Protein AF-A0A497JPB5-F1 (afdb_monomer_lite)

Radius of gyration: 18.49 Å; chains: 1; bounding box: 45×39×51 Å

Foldseek 3Di:
DQPDPQVLLVLQCVLLVHDSQLSQLVLVVLVVLDQKDFLQNSLVSHDDDPPVVSVVSSVVSVVSCVVLVQWDWPPPDDDDDDDDDSRGTMIGGFQLSSQQSVCCSVPVDRASLRSQLVLCVVVVPPPSVLVSQLVLQQQVQAPPSWKGWPVSSLVSCVVSVHDNVCSVVVVVSCVNNQQKAWDDPVVVVVVCVPDVDDNDITMITGNNSNCSPDDD

Structure (mmCIF, N/CA/C/O backbone):
data_AF-A0A497JPB5-F1
#
_entry.id   AF-A0A497JPB5-F1
#
loop_
_atom_site.group_PDB
_atom_site.id
_atom_site.type_symbol
_atom_site.label_atom_id
_atom_site.label_alt_id
_atom_site.label_comp_id
_atom_site.label_asym_id
_atom_site.label_entity_id
_atom_site.label_seq_id
_atom_site.pdbx_PDB_ins_code
_atom_site.Cartn_x
_atom_site.Cartn_y
_atom_site.Cartn_z
_atom_site.occupancy
_atom_site.B_iso_or_equiv
_atom_site.auth_seq_id
_atom_site.auth_comp_id
_atom_site.auth_asym_id
_atom_site.auth_atom_id
_atom_site.pdbx_PDB_model_num
ATOM 1 N N . MET A 1 1 ? -10.373 6.753 -23.178 1.00 44.62 1 MET A N 1
ATOM 2 C CA . MET A 1 1 ? -9.196 7.599 -23.486 1.00 44.62 1 MET A CA 1
ATOM 3 C C . MET A 1 1 ? -7.985 7.059 -22.735 1.00 44.62 1 MET A C 1
ATOM 5 O O . MET A 1 1 ? -7.937 7.171 -21.518 1.00 44.62 1 MET A O 1
ATOM 9 N N . SER A 1 2 ? -7.041 6.412 -23.422 1.00 51.34 2 SER A N 1
ATOM 10 C CA . SER A 1 2 ? -5.783 5.975 -22.801 1.00 51.34 2 SER A CA 1
ATOM 11 C C . SER A 1 2 ? -4.927 7.209 -22.520 1.00 51.34 2 SER A C 1
ATOM 13 O O . SER A 1 2 ? -4.404 7.801 -23.462 1.00 51.34 2 SER A O 1
ATOM 15 N N . ARG A 1 3 ? -4.780 7.616 -21.253 1.00 65.88 3 ARG A N 1
ATOM 16 C CA . ARG A 1 3 ? -3.817 8.668 -20.885 1.00 65.88 3 ARG A CA 1
ATOM 17 C C . ARG A 1 3 ? -2.415 8.290 -21.355 1.00 65.88 3 ARG A C 1
ATOM 19 O O . ARG A 1 3 ? -2.062 7.110 -21.431 1.00 65.88 3 ARG A O 1
ATOM 26 N N . ASN A 1 4 ? -1.612 9.297 -21.680 1.00 86.75 4 ASN A N 1
ATOM 27 C CA . ASN A 1 4 ? -0.261 9.079 -22.168 1.00 86.75 4 ASN A CA 1
ATOM 28 C C . ASN A 1 4 ? 0.591 8.435 -21.057 1.00 86.75 4 ASN A C 1
ATOM 30 O O . ASN A 1 4 ? 0.834 9.043 -20.015 1.00 86.75 4 ASN A O 1
ATOM 34 N N . LYS A 1 5 ? 1.079 7.207 -21.281 1.00 90.00 5 LYS A N 1
ATOM 35 C CA . LYS A 1 5 ? 1.947 6.486 -20.330 1.00 90.00 5 LYS A CA 1
ATOM 36 C C . LYS A 1 5 ? 3.170 7.312 -19.919 1.00 90.00 5 LYS A C 1
ATOM 38 O O . LYS A 1 5 ? 3.640 7.180 -18.793 1.00 90.00 5 LYS A O 1
ATOM 43 N N . HIS A 1 6 ? 3.677 8.177 -20.800 1.00 91.38 6 HIS A N 1
ATOM 44 C CA . HIS A 1 6 ? 4.791 9.067 -20.476 1.00 91.38 6 HIS A CA 1
ATOM 45 C C . HIS A 1 6 ? 4.440 10.082 -19.385 1.00 91.38 6 HIS A C 1
ATOM 47 O O . HIS A 1 6 ? 5.270 10.324 -18.511 1.00 91.38 6 HIS A O 1
ATOM 53 N N . GLU A 1 7 ? 3.223 10.623 -19.408 1.00 94.31 7 GLU A N 1
ATOM 54 C CA . GLU A 1 7 ? 2.733 11.573 -18.407 1.00 94.31 7 GLU A CA 1
ATOM 55 C C . GLU A 1 7 ? 2.545 10.886 -17.050 1.00 94.31 7 GLU A C 1
ATOM 57 O O . GLU A 1 7 ? 2.969 11.409 -16.023 1.00 94.31 7 GLU A O 1
ATOM 62 N N . LEU A 1 8 ? 1.980 9.672 -17.037 1.00 96.12 8 LEU A N 1
ATOM 63 C CA . LEU A 1 8 ? 1.827 8.890 -15.806 1.00 96.12 8 LEU A CA 1
ATOM 64 C C . LEU A 1 8 ? 3.184 8.526 -15.191 1.00 96.12 8 LEU A C 1
ATOM 66 O O . LEU A 1 8 ? 3.359 8.642 -13.983 1.00 96.12 8 LEU A O 1
ATOM 70 N N . ILE A 1 9 ? 4.172 8.141 -16.002 1.00 96.19 9 ILE A N 1
ATOM 71 C CA . ILE A 1 9 ? 5.530 7.883 -15.503 1.00 96.19 9 ILE A CA 1
ATOM 72 C C . ILE A 1 9 ? 6.147 9.162 -14.925 1.00 96.19 9 ILE A C 1
ATOM 74 O O . ILE A 1 9 ? 6.770 9.104 -13.873 1.00 96.19 9 ILE A O 1
ATOM 78 N N . GLN A 1 10 ? 5.965 10.318 -15.570 1.00 95.94 10 GLN A N 1
ATOM 79 C CA . GLN A 1 10 ? 6.468 11.590 -15.044 1.00 95.94 10 GLN A CA 1
ATOM 80 C C . GLN A 1 10 ? 5.802 11.957 -13.713 1.00 95.94 10 GLN A C 1
ATOM 82 O O . GLN A 1 10 ? 6.492 12.312 -12.763 1.00 95.94 10 GLN A O 1
ATOM 87 N N . LYS A 1 11 ? 4.477 11.809 -13.614 1.00 96.06 11 LYS A N 1
ATOM 88 C CA . LYS A 1 11 ? 3.733 12.031 -12.367 1.00 96.06 11 LYS A CA 1
ATOM 89 C C . LYS A 1 11 ? 4.206 11.103 -11.252 1.00 96.06 11 LYS A C 1
ATOM 91 O O . LYS A 1 11 ? 4.427 11.567 -10.142 1.00 96.06 11 LYS A O 1
ATOM 96 N N . LEU A 1 12 ? 4.407 9.818 -11.549 1.00 96.50 12 LEU A N 1
ATOM 97 C CA . LEU A 1 12 ? 4.903 8.849 -10.571 1.00 96.50 12 LEU A CA 1
ATOM 98 C C . LEU A 1 12 ? 6.350 9.147 -10.141 1.00 96.50 12 LEU A C 1
ATOM 100 O O . LEU A 1 12 ? 6.697 8.929 -8.987 1.00 96.50 12 LEU A O 1
ATOM 104 N N . SER A 1 13 ? 7.176 9.670 -11.050 1.00 96.56 13 SER A N 1
ATOM 105 C CA . SER A 1 13 ? 8.571 10.045 -10.774 1.00 96.56 13 SER A CA 1
ATOM 106 C C . SER A 1 13 ? 8.633 11.223 -9.812 1.00 96.56 13 SER A C 1
ATOM 108 O O . SER A 1 13 ? 9.354 11.158 -8.822 1.00 96.56 13 SER A O 1
ATOM 110 N N . LEU A 1 14 ? 7.806 12.248 -10.042 1.00 95.94 14 LEU A N 1
ATOM 111 C CA . LEU A 1 14 ? 7.657 13.379 -9.125 1.00 95.94 14 LEU A CA 1
ATOM 112 C C . LEU A 1 14 ? 7.076 12.946 -7.776 1.00 95.94 14 LEU A C 1
ATOM 114 O O . LEU A 1 14 ? 7.508 13.441 -6.742 1.00 95.94 14 LEU A O 1
ATOM 118 N N . LEU A 1 15 ? 6.117 12.015 -7.791 1.00 95.06 15 LEU A N 1
ATOM 119 C CA . LEU A 1 15 ? 5.496 11.481 -6.585 1.00 95.06 15 LEU A CA 1
ATOM 120 C C . LEU A 1 15 ? 6.537 10.807 -5.688 1.00 95.06 15 LEU A C 1
ATOM 122 O O . LEU A 1 15 ? 6.679 11.189 -4.536 1.00 95.06 15 LEU A O 1
ATOM 126 N N . LEU A 1 16 ? 7.268 9.830 -6.228 1.00 94.94 16 LEU A N 1
ATOM 127 C CA . LEU A 1 16 ? 8.241 9.021 -5.489 1.00 94.94 16 LEU A CA 1
ATOM 128 C C . LEU A 1 16 ? 9.613 9.697 -5.354 1.00 94.94 16 LEU A C 1
ATOM 130 O O . LEU A 1 16 ? 10.498 9.131 -4.728 1.00 94.94 16 LEU A O 1
ATOM 134 N N . ASN A 1 17 ? 9.814 10.878 -5.945 1.00 95.12 17 ASN A N 1
ATOM 135 C CA . ASN A 1 17 ? 11.119 11.538 -6.026 1.00 95.12 17 ASN A CA 1
ATOM 136 C C . ASN A 1 17 ? 12.231 10.606 -6.564 1.00 95.12 17 ASN A C 1
ATOM 138 O O . ASN A 1 17 ? 13.345 10.581 -6.049 1.00 95.12 17 ASN A O 1
ATOM 142 N N . GLU A 1 18 ? 11.904 9.822 -7.595 1.00 95.50 18 GLU A N 1
ATOM 143 C CA . GLU A 1 18 ? 12.811 8.855 -8.226 1.00 95.50 18 GLU A CA 1
ATOM 144 C C . GLU A 1 18 ? 13.168 9.285 -9.649 1.00 95.50 18 GLU A C 1
ATOM 146 O O . GLU A 1 18 ? 12.378 9.939 -10.338 1.00 95.50 18 GLU A O 1
ATOM 151 N N . ASP A 1 19 ? 14.333 8.859 -10.141 1.00 94.12 19 ASP A N 1
ATOM 152 C CA . ASP A 1 19 ? 14.727 9.140 -11.517 1.00 94.12 19 ASP A CA 1
ATOM 153 C C . ASP A 1 19 ? 13.824 8.415 -12.533 1.00 94.12 19 ASP A C 1
ATOM 155 O O . ASP A 1 19 ? 13.263 7.340 -12.295 1.00 94.12 19 ASP A O 1
ATOM 159 N N . ARG A 1 20 ? 13.720 8.984 -13.737 1.00 93.06 20 ARG A N 1
ATOM 160 C CA . ARG A 1 20 ? 12.794 8.507 -14.773 1.00 93.06 20 ARG A CA 1
ATOM 161 C C . ARG A 1 20 ? 13.023 7.046 -15.186 1.00 93.06 20 ARG A C 1
ATOM 163 O O . ARG A 1 20 ? 12.066 6.384 -15.597 1.00 93.06 20 ARG A O 1
ATOM 170 N N . LYS A 1 21 ? 14.261 6.537 -15.142 1.00 93.06 21 LYS A N 1
ATOM 171 C CA . LYS A 1 21 ? 14.571 5.149 -15.529 1.00 93.06 21 LYS A CA 1
ATOM 172 C C . LYS A 1 21 ? 14.085 4.188 -14.452 1.00 93.06 21 LYS A C 1
ATOM 174 O O . LYS A 1 21 ? 13.387 3.231 -14.794 1.00 93.06 21 LYS A O 1
ATOM 179 N N . THR A 1 22 ? 14.372 4.496 -13.190 1.00 93.50 22 THR A N 1
ATOM 180 C CA . THR A 1 22 ? 13.860 3.763 -12.028 1.00 93.50 22 THR A CA 1
ATOM 181 C C . THR A 1 22 ? 12.337 3.765 -12.020 1.00 93.50 22 THR A C 1
ATOM 183 O O . THR A 1 22 ? 11.719 2.700 -12.061 1.00 93.50 22 THR A O 1
ATOM 186 N N . THR A 1 23 ? 11.699 4.933 -12.132 1.00 95.88 23 THR A N 1
ATOM 187 C CA . THR A 1 23 ? 10.233 5.031 -12.165 1.00 95.88 23 THR A CA 1
ATOM 188 C C . THR A 1 23 ? 9.610 4.244 -13.316 1.00 95.88 23 THR A C 1
ATOM 190 O O . THR A 1 23 ? 8.555 3.635 -13.148 1.00 95.88 23 THR A O 1
ATOM 193 N N . ARG A 1 24 ? 10.238 4.210 -14.498 1.00 95.75 24 ARG A N 1
ATOM 194 C CA . ARG A 1 24 ? 9.732 3.410 -15.624 1.00 95.75 24 ARG A CA 1
ATOM 195 C C . ARG A 1 24 ? 9.708 1.917 -15.289 1.00 95.75 24 ARG A C 1
ATOM 197 O O . ARG A 1 24 ? 8.785 1.235 -15.730 1.00 95.75 24 ARG A O 1
ATOM 204 N N . ILE A 1 25 ? 10.687 1.413 -14.537 1.00 95.81 25 ILE A N 1
ATOM 205 C CA . ILE A 1 25 ? 10.688 0.026 -14.055 1.00 95.81 25 ILE A CA 1
ATOM 206 C C . ILE A 1 25 ? 9.573 -0.164 -13.029 1.00 95.81 25 ILE A C 1
ATOM 208 O O . ILE A 1 25 ? 8.755 -1.053 -13.225 1.00 95.81 25 ILE A O 1
ATOM 212 N N . ILE A 1 26 ? 9.465 0.713 -12.024 1.00 96.44 26 ILE A N 1
ATOM 213 C CA . ILE A 1 26 ? 8.392 0.673 -11.011 1.00 96.44 26 ILE A CA 1
ATOM 214 C C . ILE A 1 26 ? 7.012 0.622 -11.679 1.00 96.44 26 ILE A C 1
ATOM 216 O O . ILE A 1 26 ? 6.209 -0.269 -11.406 1.00 96.44 26 ILE A O 1
ATOM 220 N N . PHE A 1 27 ? 6.757 1.539 -12.616 1.00 97.19 27 PHE A N 1
ATOM 221 C CA . PHE A 1 27 ? 5.498 1.624 -13.351 1.00 97.19 27 PHE A CA 1
ATOM 222 C C . PHE A 1 27 ? 5.197 0.330 -14.111 1.00 97.19 27 PHE A C 1
ATOM 224 O O . PHE A 1 27 ? 4.072 -0.165 -14.070 1.00 97.19 27 PHE A O 1
ATOM 231 N N . LYS A 1 28 ? 6.192 -0.237 -14.804 1.00 96.38 28 LYS A N 1
ATOM 232 C CA . LYS A 1 28 ? 6.030 -1.500 -15.532 1.00 96.38 28 LYS A CA 1
ATOM 233 C C . LYS A 1 28 ? 5.782 -2.678 -14.591 1.00 96.38 28 LYS A C 1
ATOM 235 O O . LYS A 1 28 ? 4.917 -3.490 -14.896 1.00 96.38 28 LYS A O 1
ATOM 240 N N . THR A 1 29 ? 6.492 -2.748 -13.467 1.00 96.75 29 THR A N 1
ATOM 241 C CA . THR A 1 29 ? 6.319 -3.793 -12.450 1.00 96.75 29 THR A CA 1
ATOM 242 C C . THR A 1 29 ? 4.900 -3.769 -11.892 1.00 96.75 29 THR A C 1
ATOM 244 O O . THR A 1 29 ? 4.232 -4.798 -11.889 1.00 96.75 29 THR A O 1
ATOM 247 N N . LEU A 1 30 ? 4.393 -2.593 -11.514 1.00 97.06 30 LEU A N 1
ATOM 248 C CA . LEU A 1 30 ? 3.015 -2.434 -11.040 1.00 97.06 30 LEU A CA 1
ATOM 249 C C . LEU A 1 30 ? 1.977 -2.714 -12.138 1.00 97.06 30 LEU A C 1
ATOM 251 O O . LEU A 1 30 ? 0.923 -3.288 -11.870 1.00 97.06 30 LEU A O 1
ATOM 255 N N . SER A 1 31 ? 2.298 -2.392 -13.396 1.00 96.06 31 SER A N 1
ATOM 256 C CA . SER A 1 31 ? 1.444 -2.698 -14.554 1.00 96.06 31 SER A CA 1
ATOM 257 C C . SER A 1 31 ? 1.293 -4.197 -14.828 1.00 96.06 31 SER A C 1
ATOM 259 O O . SER A 1 31 ? 0.381 -4.572 -15.560 1.00 96.06 31 SER A O 1
ATOM 261 N N . LEU A 1 32 ? 2.139 -5.062 -14.251 1.00 94.50 32 LEU A N 1
ATOM 262 C CA . LEU A 1 32 ? 1.944 -6.514 -14.327 1.00 94.50 32 LEU A CA 1
ATOM 263 C C . LEU A 1 32 ? 0.683 -6.966 -13.576 1.00 94.50 32 LEU A C 1
ATOM 265 O O . LEU A 1 32 ? 0.183 -8.053 -13.847 1.00 94.50 32 LEU A O 1
ATOM 269 N N . GLY A 1 33 ? 0.203 -6.181 -12.600 1.00 92.44 33 GLY A N 1
ATOM 270 C CA . GLY A 1 33 ? -0.978 -6.507 -11.793 1.00 92.44 33 GLY A CA 1
ATOM 271 C C . GLY A 1 33 ? -0.834 -7.761 -10.921 1.00 92.44 33 GLY A C 1
ATOM 272 O O . GLY A 1 33 ? -1.821 -8.238 -10.361 1.00 92.44 33 GLY A O 1
ATOM 273 N N . LYS A 1 34 ? 0.379 -8.317 -10.803 1.00 92.75 34 LYS A N 1
ATOM 274 C CA . LYS A 1 34 ? 0.665 -9.505 -9.994 1.00 92.75 34 LYS A CA 1
ATOM 275 C C . LYS A 1 34 ? 0.800 -9.118 -8.518 1.00 92.75 34 LYS A C 1
ATOM 277 O O . LYS A 1 34 ? 1.416 -8.111 -8.195 1.00 92.75 34 LYS A O 1
ATOM 282 N N . ARG A 1 35 ? 0.308 -9.960 -7.600 1.00 92.06 35 ARG A N 1
ATOM 283 C CA . ARG A 1 35 ? 0.588 -9.809 -6.152 1.00 92.06 35 ARG A CA 1
ATOM 284 C C . ARG A 1 35 ? 2.017 -10.217 -5.782 1.00 92.06 35 ARG A C 1
ATOM 286 O O . ARG A 1 35 ? 2.568 -9.700 -4.819 1.00 92.06 35 ARG A O 1
ATOM 293 N N . LYS A 1 36 ? 2.613 -11.143 -6.536 1.00 93.31 36 LYS A N 1
ATOM 294 C CA . LYS A 1 36 ? 3.995 -11.603 -6.361 1.00 93.31 36 LYS A CA 1
ATOM 295 C C . LYS A 1 36 ? 4.772 -11.387 -7.652 1.00 93.31 36 LYS A C 1
ATOM 297 O O . LYS A 1 36 ? 4.282 -11.752 -8.721 1.00 93.31 36 LYS A O 1
ATOM 302 N N . VAL A 1 37 ? 5.965 -10.819 -7.545 1.00 93.06 37 VAL A N 1
ATOM 303 C CA . VAL A 1 37 ? 6.873 -10.578 -8.672 1.00 93.06 37 VAL A CA 1
ATOM 304 C C . VAL A 1 37 ? 8.257 -11.104 -8.324 1.00 93.06 37 VAL A C 1
ATOM 306 O O . VAL A 1 37 ? 8.722 -10.939 -7.200 1.00 93.06 37 VAL A O 1
ATOM 309 N N . SER A 1 38 ? 8.905 -11.763 -9.276 1.00 91.94 38 SER A N 1
ATOM 310 C CA . SER A 1 38 ? 10.290 -12.212 -9.135 1.00 91.94 38 SER A CA 1
ATOM 311 C C . SER A 1 38 ? 11.268 -11.162 -9.659 1.00 91.94 38 SER A C 1
ATOM 313 O O . SER A 1 38 ? 10.907 -10.320 -10.488 1.00 91.94 38 SER A O 1
ATOM 315 N N . PHE A 1 39 ? 12.537 -11.248 -9.260 1.00 90.12 39 PHE A N 1
ATOM 316 C CA . PHE A 1 39 ? 13.602 -10.475 -9.904 1.00 90.12 39 PHE A CA 1
ATOM 317 C C . PHE A 1 39 ? 13.611 -10.689 -11.424 1.00 90.12 39 PHE A C 1
ATOM 319 O O . PHE A 1 39 ? 13.758 -9.732 -12.182 1.00 90.12 39 PHE A O 1
ATOM 326 N N . LYS A 1 40 ? 13.385 -11.926 -11.890 1.00 89.44 40 LYS A N 1
ATOM 327 C CA . LYS A 1 40 ? 13.296 -12.268 -13.319 1.00 89.44 40 LYS A CA 1
ATOM 328 C C . LYS A 1 40 ? 12.165 -11.520 -14.032 1.00 89.44 40 LYS A C 1
ATOM 330 O O . LYS A 1 40 ? 12.390 -11.001 -15.128 1.00 89.44 40 LYS A O 1
ATOM 335 N N . ASP A 1 41 ? 10.984 -11.424 -13.413 1.00 91.88 41 ASP A N 1
ATOM 336 C CA . ASP A 1 41 ? 9.872 -10.625 -13.945 1.00 91.88 41 ASP A CA 1
ATOM 337 C C . ASP A 1 41 ? 10.321 -9.172 -14.144 1.00 91.88 41 ASP A C 1
ATOM 339 O O . ASP A 1 41 ? 10.184 -8.628 -15.237 1.00 91.88 41 ASP A O 1
ATOM 343 N N . ILE A 1 42 ? 10.932 -8.563 -13.125 1.00 92.25 42 ILE A N 1
ATOM 344 C CA . ILE A 1 42 ? 11.374 -7.160 -13.162 1.00 92.25 42 ILE A CA 1
ATOM 345 C C . ILE A 1 42 ? 12.502 -6.966 -14.189 1.00 92.25 42 ILE A C 1
ATOM 347 O O . ILE A 1 42 ? 12.486 -6.020 -14.979 1.00 92.25 42 ILE A O 1
ATOM 351 N N . TYR A 1 43 ? 13.453 -7.897 -14.251 1.00 90.44 43 TYR A N 1
ATOM 352 C CA . TYR A 1 43 ? 14.571 -7.870 -15.191 1.00 90.44 43 TYR A CA 1
ATOM 353 C C . TYR A 1 43 ? 14.113 -7.912 -16.656 1.00 90.44 43 TYR A C 1
ATOM 355 O O . TYR A 1 43 ? 14.702 -7.247 -17.519 1.00 90.44 43 TYR A O 1
ATOM 363 N N . SER A 1 44 ? 13.034 -8.646 -16.947 1.00 90.25 44 SER A N 1
ATOM 364 C CA . SER A 1 44 ? 12.432 -8.704 -18.286 1.00 90.25 44 SER A CA 1
ATOM 365 C C . SER A 1 44 ? 11.851 -7.358 -18.754 1.00 90.25 44 SER A C 1
ATOM 367 O O . SER A 1 44 ? 11.747 -7.113 -19.954 1.00 90.25 44 SER A O 1
ATOM 369 N N . LEU A 1 45 ? 11.539 -6.440 -17.828 1.00 89.06 45 LEU A N 1
ATOM 370 C CA . LEU A 1 45 ? 10.903 -5.153 -18.130 1.00 89.06 45 LEU A CA 1
ATOM 371 C C . LEU A 1 45 ? 11.891 -4.054 -18.545 1.00 89.06 45 LEU A C 1
ATOM 373 O O . LEU A 1 45 ? 11.481 -3.043 -19.141 1.00 89.06 45 LEU A O 1
ATOM 377 N N . ALA A 1 46 ? 13.177 -4.216 -18.232 1.00 83.19 46 ALA A N 1
ATOM 378 C CA . ALA A 1 46 ? 14.206 -3.243 -18.577 1.00 83.19 46 ALA A CA 1
ATOM 379 C C . ALA A 1 46 ? 14.613 -3.324 -20.056 1.00 83.19 46 ALA A C 1
ATOM 381 O O . ALA A 1 46 ? 14.707 -4.399 -20.648 1.00 83.19 46 ALA A O 1
ATOM 382 N N . LEU A 1 47 ? 14.859 -2.148 -20.643 1.00 76.19 47 LEU A N 1
ATOM 383 C CA . LEU A 1 47 ? 15.237 -1.993 -22.048 1.00 76.19 47 LEU A CA 1
ATOM 384 C C . LEU A 1 47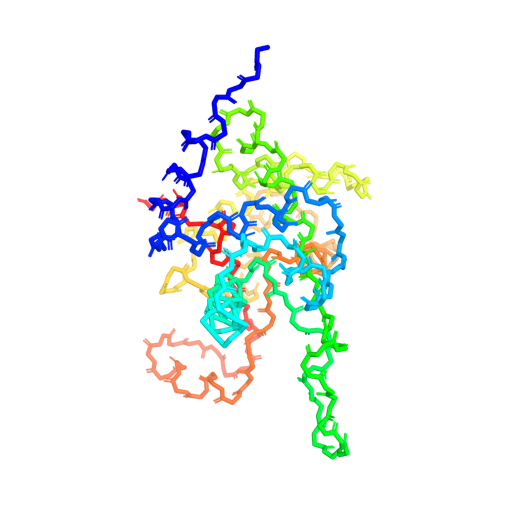 ? 16.600 -2.646 -22.352 1.00 76.19 47 LEU A C 1
ATOM 386 O O . LEU A 1 47 ? 17.425 -2.786 -21.439 1.00 76.19 47 LEU A O 1
ATOM 390 N N . PRO A 1 48 ? 16.862 -2.997 -23.626 1.00 67.69 48 PRO A N 1
ATOM 391 C CA . PRO A 1 48 ? 18.167 -3.490 -24.047 1.00 67.69 48 PRO A CA 1
ATOM 392 C C . PRO A 1 48 ? 19.256 -2.470 -23.697 1.00 67.69 48 PRO A C 1
ATOM 394 O O . PRO A 1 48 ? 19.183 -1.299 -24.062 1.00 67.69 48 PRO A O 1
ATOM 397 N N . SER A 1 49 ? 20.236 -2.908 -22.920 1.00 67.75 49 SER A N 1
ATOM 398 C CA . SER A 1 49 ? 21.444 -2.171 -22.548 1.00 67.75 49 SER A CA 1
ATOM 399 C C . SER A 1 49 ? 22.500 -3.195 -22.128 1.00 67.75 49 SER A C 1
ATOM 401 O O . SER A 1 49 ? 22.160 -4.365 -21.939 1.00 67.75 49 SER A O 1
ATOM 403 N N . ASN A 1 50 ? 23.764 -2.780 -21.990 1.00 80.50 50 ASN A N 1
ATOM 404 C CA . ASN A 1 50 ? 24.825 -3.637 -21.448 1.00 80.50 50 ASN A CA 1
ATOM 405 C C . ASN A 1 50 ? 24.316 -4.388 -20.200 1.00 80.50 50 ASN A C 1
ATOM 407 O O . ASN A 1 50 ? 23.786 -3.760 -19.278 1.00 80.50 50 ASN A O 1
ATOM 411 N N . THR A 1 51 ? 24.484 -5.715 -20.186 1.00 80.31 51 THR A N 1
ATOM 412 C CA . THR A 1 51 ? 23.990 -6.645 -19.160 1.00 80.31 51 THR A CA 1
ATOM 413 C C . THR A 1 51 ? 24.276 -6.168 -17.737 1.00 80.31 51 THR A C 1
ATOM 415 O O . THR A 1 51 ? 23.384 -6.226 -16.888 1.00 80.31 51 THR A O 1
ATOM 418 N N . GLN A 1 52 ? 25.468 -5.618 -17.483 1.00 84.44 52 GLN A N 1
ATOM 419 C CA . GLN A 1 52 ? 25.852 -5.133 -16.156 1.00 84.44 52 GLN A CA 1
ATOM 420 C C . GLN A 1 52 ? 25.110 -3.847 -15.769 1.00 84.44 52 GLN A C 1
ATOM 422 O O . GLN A 1 52 ? 24.567 -3.732 -14.672 1.00 84.44 52 GLN A O 1
ATOM 427 N N . LYS A 1 53 ? 25.025 -2.886 -16.694 1.00 84.88 53 LYS A N 1
ATOM 428 C CA . LYS A 1 53 ? 24.307 -1.620 -16.480 1.00 84.88 53 LYS A CA 1
ATOM 429 C C . LYS A 1 53 ? 22.809 -1.852 -16.286 1.00 84.88 53 LYS A C 1
ATOM 431 O O . LYS A 1 53 ? 22.197 -1.225 -15.425 1.00 84.88 53 LYS A O 1
ATOM 436 N N . LYS A 1 54 ? 22.235 -2.787 -17.050 1.00 86.12 54 LYS A N 1
ATOM 437 C CA . LYS A 1 54 ? 20.853 -3.247 -16.886 1.00 86.12 54 LYS A CA 1
ATOM 438 C C . LYS A 1 54 ? 20.641 -3.825 -15.489 1.00 86.12 54 LYS A C 1
ATOM 440 O O . LYS A 1 54 ? 19.692 -3.443 -14.816 1.00 86.12 54 LYS A O 1
ATOM 445 N N . LYS A 1 55 ? 21.535 -4.714 -15.051 1.00 86.50 55 LYS A N 1
ATOM 446 C CA . LYS A 1 55 ? 21.460 -5.360 -13.738 1.00 86.50 55 LYS A CA 1
ATOM 447 C C . LYS A 1 55 ? 21.484 -4.345 -12.591 1.00 86.50 55 LYS A C 1
ATOM 449 O O . LYS A 1 55 ? 20.625 -4.427 -11.719 1.00 86.50 55 LYS A O 1
ATOM 454 N N . ASN A 1 56 ? 22.399 -3.376 -12.622 1.00 87.88 56 ASN A N 1
ATOM 455 C CA . ASN A 1 56 ? 22.477 -2.331 -11.594 1.00 87.88 56 ASN A CA 1
ATOM 456 C C . ASN A 1 56 ? 21.194 -1.494 -11.535 1.00 87.88 56 ASN A C 1
ATOM 458 O O . ASN A 1 56 ? 20.617 -1.352 -10.468 1.00 87.88 56 ASN A O 1
ATOM 462 N N . LEU A 1 57 ? 20.670 -1.063 -12.687 1.00 89.81 57 LEU A N 1
ATOM 463 C CA . LEU A 1 57 ? 19.421 -0.300 -12.737 1.00 89.81 57 LEU A CA 1
ATOM 464 C C . LEU A 1 57 ? 18.224 -1.073 -12.147 1.00 89.81 57 LEU A C 1
ATOM 466 O O . LEU A 1 57 ? 17.363 -0.484 -11.499 1.00 89.81 57 LEU A O 1
ATOM 470 N N . ILE A 1 58 ? 18.147 -2.390 -12.373 1.00 91.44 58 ILE A N 1
ATOM 471 C CA . ILE A 1 58 ? 17.103 -3.224 -11.761 1.00 91.44 58 ILE A CA 1
ATOM 472 C C . ILE A 1 58 ? 17.263 -3.273 -10.241 1.00 91.44 58 ILE A C 1
ATOM 474 O O . ILE A 1 58 ? 16.266 -3.156 -9.531 1.00 91.44 58 ILE A O 1
ATOM 478 N N . LYS A 1 59 ? 18.495 -3.421 -9.742 1.00 90.38 59 LYS A N 1
ATOM 479 C CA . LYS A 1 59 ? 18.773 -3.406 -8.301 1.00 90.38 59 LYS A CA 1
ATOM 480 C C . LYS A 1 59 ? 18.376 -2.078 -7.672 1.00 90.38 59 LYS A C 1
ATOM 482 O O . LYS A 1 59 ? 17.666 -2.095 -6.674 1.00 90.38 59 LYS A O 1
ATOM 487 N N . ASP A 1 60 ? 18.746 -0.962 -8.290 1.00 89.88 60 ASP A N 1
ATOM 488 C CA . ASP A 1 60 ? 18.383 0.376 -7.816 1.00 89.88 60 ASP A CA 1
ATOM 489 C C . ASP A 1 60 ? 16.857 0.534 -7.756 1.00 89.88 60 ASP A C 1
ATOM 491 O O . ASP A 1 60 ? 16.311 0.969 -6.745 1.00 89.88 60 ASP A O 1
ATOM 495 N N . ALA A 1 61 ? 16.142 0.070 -8.787 1.00 93.94 61 ALA A N 1
ATOM 496 C CA . ALA A 1 61 ? 14.684 0.109 -8.799 1.00 93.94 61 ALA A CA 1
ATOM 497 C C . ALA A 1 61 ? 14.038 -0.790 -7.734 1.00 93.94 61 ALA A C 1
ATOM 499 O O . ALA A 1 61 ? 13.030 -0.409 -7.140 1.00 93.94 61 ALA A O 1
ATOM 500 N N . ILE A 1 62 ? 14.595 -1.975 -7.475 1.00 93.81 62 ILE A N 1
ATOM 501 C CA . ILE A 1 62 ? 14.129 -2.861 -6.401 1.00 93.81 62 ILE A CA 1
ATOM 502 C C . ILE A 1 62 ? 14.378 -2.220 -5.038 1.00 93.81 62 ILE A C 1
ATOM 504 O O . ILE A 1 62 ? 13.465 -2.190 -4.215 1.00 93.81 62 ILE A O 1
ATOM 508 N N . LEU A 1 63 ? 15.566 -1.658 -4.813 1.00 92.00 63 LEU A N 1
ATOM 509 C CA . LEU A 1 63 ? 15.901 -0.947 -3.582 1.00 92.00 63 LEU A CA 1
ATOM 510 C C . LEU A 1 63 ? 14.955 0.236 -3.353 1.00 92.00 63 LEU A C 1
ATOM 512 O O . LEU A 1 63 ? 14.414 0.361 -2.255 1.00 92.00 63 LEU A O 1
ATOM 516 N N . ALA A 1 64 ? 14.673 1.031 -4.389 1.00 93.88 64 ALA A N 1
ATOM 517 C CA . ALA A 1 64 ? 13.690 2.109 -4.334 1.00 93.88 64 ALA A CA 1
ATOM 518 C C . ALA A 1 64 ? 12.286 1.582 -3.987 1.00 93.88 64 ALA A C 1
ATOM 520 O O . ALA A 1 64 ? 11.642 2.079 -3.064 1.00 93.88 64 ALA A O 1
ATOM 521 N N . MET A 1 65 ? 11.807 0.526 -4.656 1.00 95.75 65 MET A N 1
ATOM 522 C CA . MET A 1 65 ? 10.495 -0.064 -4.351 1.00 95.75 65 MET A CA 1
ATOM 523 C C . MET A 1 65 ? 10.407 -0.623 -2.927 1.00 95.75 65 MET A C 1
ATOM 525 O O . MET A 1 65 ? 9.363 -0.480 -2.288 1.00 95.75 65 MET A O 1
ATOM 529 N N . CYS A 1 66 ? 11.475 -1.237 -2.420 1.00 93.38 66 CYS A N 1
ATOM 530 C CA . CYS A 1 66 ? 11.557 -1.723 -1.044 1.00 93.38 66 CYS A CA 1
ATOM 531 C C . CYS A 1 66 ? 11.570 -0.564 -0.040 1.00 93.38 66 CYS A C 1
ATOM 533 O O . CYS A 1 66 ? 10.834 -0.599 0.948 1.00 93.38 66 CYS A O 1
ATOM 535 N N . TRP A 1 67 ? 12.341 0.493 -0.314 1.00 91.19 67 TRP A N 1
ATOM 536 C CA . TRP A 1 67 ? 12.383 1.710 0.502 1.00 91.19 67 TRP A CA 1
ATOM 537 C C . TRP A 1 67 ? 11.002 2.364 0.626 1.00 91.19 67 TRP A C 1
ATOM 539 O O . TRP A 1 67 ? 10.551 2.692 1.727 1.00 91.19 67 TRP A O 1
ATOM 549 N N . TRP A 1 68 ? 10.305 2.486 -0.503 1.00 94.69 68 TRP A N 1
ATOM 550 C CA . TRP A 1 68 ? 8.958 3.042 -0.594 1.00 94.69 68 TRP A CA 1
ATOM 551 C C . TRP A 1 68 ? 7.859 2.098 -0.089 1.00 94.69 68 TRP A C 1
ATOM 553 O O . TRP A 1 68 ? 6.724 2.539 0.086 1.00 94.69 68 TRP A O 1
ATOM 563 N N . ARG A 1 69 ? 8.171 0.823 0.183 1.00 94.12 69 ARG A N 1
ATOM 564 C CA . ARG A 1 69 ? 7.202 -0.241 0.525 1.00 94.12 69 ARG A CA 1
ATOM 565 C C . ARG A 1 69 ? 6.162 -0.518 -0.559 1.00 94.12 69 ARG A C 1
ATOM 567 O O . ARG A 1 69 ? 5.030 -0.916 -0.282 1.00 94.12 69 ARG A O 1
ATOM 574 N N . ILE A 1 70 ? 6.580 -0.334 -1.804 1.00 96.88 70 ILE A N 1
ATOM 575 C CA . ILE A 1 70 ? 5.891 -0.828 -2.997 1.00 96.88 70 ILE A CA 1
ATOM 576 C C . ILE A 1 70 ? 6.108 -2.340 -3.130 1.00 96.88 70 ILE A C 1
ATOM 578 O O . ILE A 1 70 ? 5.192 -3.056 -3.528 1.00 96.88 70 ILE A O 1
ATOM 582 N N . LEU A 1 71 ? 7.306 -2.811 -2.767 1.00 94.56 71 LEU A N 1
ATOM 583 C CA . LEU A 1 71 ? 7.670 -4.222 -2.691 1.00 94.56 71 LEU A CA 1
ATOM 584 C C . LEU A 1 71 ? 8.079 -4.603 -1.271 1.00 94.56 71 LEU A C 1
ATOM 586 O O . LEU A 1 71 ? 8.758 -3.840 -0.584 1.00 94.56 71 LEU A O 1
ATOM 590 N N . LEU A 1 72 ? 7.694 -5.807 -0.856 1.00 90.81 72 LEU A N 1
ATOM 591 C CA . LEU A 1 72 ? 8.127 -6.441 0.383 1.00 90.81 72 LEU A CA 1
ATOM 592 C C . LEU A 1 72 ? 8.830 -7.765 0.048 1.00 90.81 72 LEU A C 1
ATOM 594 O O . LEU A 1 72 ? 8.239 -8.605 -0.635 1.00 90.81 72 LEU A O 1
ATOM 598 N N . PRO A 1 73 ? 10.074 -7.992 0.495 1.00 87.88 73 PRO A N 1
ATOM 599 C CA . PRO A 1 73 ? 10.746 -9.264 0.258 1.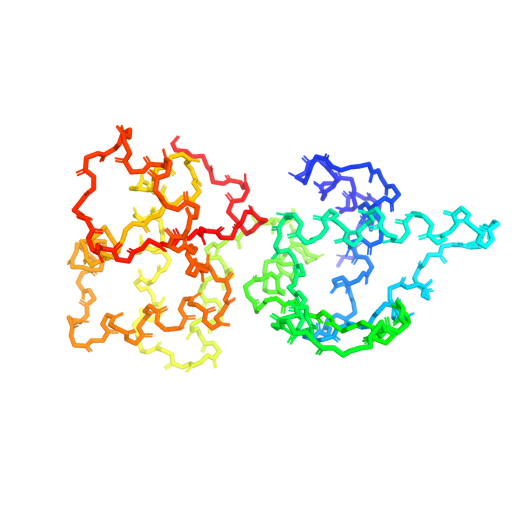00 87.88 73 PRO A CA 1
ATOM 600 C C . PRO A 1 73 ? 10.078 -10.390 1.063 1.00 87.88 73 PRO A C 1
ATOM 602 O O . PRO A 1 73 ? 9.875 -10.252 2.268 1.00 87.88 73 PRO A O 1
ATOM 605 N N . LYS A 1 74 ? 9.757 -11.528 0.424 1.00 80.06 74 LYS A N 1
ATOM 606 C CA . LYS A 1 74 ? 9.166 -12.693 1.123 1.00 80.06 74 LYS A CA 1
ATOM 607 C C . LYS A 1 74 ? 10.196 -13.611 1.782 1.00 80.06 74 LYS A C 1
ATOM 609 O O . LYS A 1 74 ? 9.852 -14.313 2.724 1.00 80.06 74 LYS A O 1
ATOM 614 N N . ASN A 1 75 ? 11.430 -13.632 1.276 1.00 62.41 75 ASN A N 1
ATOM 615 C CA . ASN A 1 75 ? 12.443 -14.636 1.631 1.00 62.41 75 ASN A CA 1
ATOM 616 C C . ASN A 1 75 ? 13.688 -14.060 2.328 1.00 62.41 75 ASN A C 1
ATOM 618 O O . ASN A 1 75 ? 14.696 -14.753 2.435 1.00 62.41 75 ASN A O 1
ATOM 622 N N . SER A 1 76 ? 13.652 -12.816 2.804 1.00 45.66 76 SER A N 1
ATOM 623 C CA . SER A 1 76 ? 14.828 -12.175 3.407 1.00 45.66 76 SER A CA 1
ATOM 624 C C . SER A 1 76 ? 14.862 -12.351 4.936 1.00 45.66 76 SER A C 1
ATOM 626 O O . SER A 1 76 ? 14.526 -11.433 5.676 1.00 45.66 76 SER A O 1
ATOM 628 N N . PHE A 1 77 ? 15.323 -13.548 5.332 1.00 40.06 77 PHE A N 1
ATOM 629 C CA . PHE A 1 77 ? 15.935 -14.008 6.601 1.00 40.06 77 PHE A CA 1
ATOM 630 C C . PHE A 1 77 ? 15.090 -14.181 7.883 1.00 40.06 77 PHE A C 1
ATOM 632 O O . PHE A 1 77 ? 14.407 -13.273 8.350 1.00 40.06 77 PHE A O 1
ATOM 639 N N . PRO A 1 78 ? 15.287 -15.336 8.547 1.00 34.88 78 PRO A N 1
ATOM 640 C CA . PRO A 1 78 ? 16.175 -15.386 9.705 1.00 34.88 78 PRO A CA 1
ATOM 641 C C . PRO A 1 78 ? 17.469 -16.145 9.382 1.00 34.88 78 PRO A C 1
ATOM 643 O O . PRO A 1 78 ? 17.536 -16.903 8.421 1.00 34.88 78 PRO A O 1
ATOM 646 N N . HIS A 1 79 ? 18.506 -15.870 10.171 1.00 34.34 79 HIS A N 1
ATOM 647 C CA . HIS A 1 79 ? 19.825 -16.500 10.173 1.00 34.34 79 HIS A CA 1
ATOM 648 C C . HIS A 1 79 ? 19.880 -17.943 9.628 1.00 34.34 79 HIS A C 1
ATOM 650 O O . HIS A 1 79 ? 19.143 -18.810 10.083 1.00 34.34 79 HIS A O 1
ATOM 656 N N . ASN A 1 80 ? 20.867 -18.183 8.759 1.00 32.50 80 ASN A N 1
ATOM 657 C CA . ASN A 1 80 ? 21.347 -19.466 8.228 1.00 32.50 80 ASN A CA 1
ATOM 658 C C . ASN A 1 80 ? 20.758 -19.975 6.899 1.00 32.50 80 ASN A C 1
ATOM 660 O O . ASN A 1 80 ? 19.570 -20.224 6.729 1.00 32.50 80 ASN A O 1
ATOM 664 N N . SER A 1 81 ? 21.717 -20.287 6.021 1.00 34.75 81 SER A N 1
ATOM 665 C CA . SER A 1 81 ? 21.669 -21.120 4.816 1.00 34.75 81 SER A CA 1
ATOM 666 C C . SER A 1 81 ? 21.294 -20.453 3.481 1.00 34.75 81 SER A C 1
ATOM 668 O O . SER A 1 81 ? 20.163 -20.066 3.214 1.00 34.75 81 SER A O 1
ATOM 670 N N . CYS A 1 82 ? 22.324 -20.418 2.630 1.00 32.91 82 CYS A N 1
ATOM 671 C CA . CYS A 1 82 ? 22.347 -20.218 1.184 1.00 32.91 82 CYS A CA 1
ATOM 672 C C . CYS A 1 82 ? 21.828 -18.888 0.630 1.00 32.91 82 CYS A C 1
ATOM 674 O O . CYS A 1 82 ? 20.631 -18.630 0.552 1.00 32.91 82 CYS A O 1
ATOM 676 N N . TYR A 1 83 ? 22.781 -18.108 0.111 1.00 36.38 83 TYR A N 1
ATOM 677 C CA . TYR A 1 83 ? 22.615 -17.166 -0.992 1.00 36.38 83 TYR A CA 1
ATOM 678 C C . TYR A 1 83 ? 21.635 -17.721 -2.039 1.00 36.38 83 TYR A C 1
ATOM 680 O O . TYR A 1 83 ? 22.034 -18.447 -2.950 1.00 36.38 83 TYR A O 1
ATOM 688 N N . LYS A 1 84 ? 20.341 -17.400 -1.922 1.00 44.44 84 LYS A N 1
ATOM 689 C CA . LYS A 1 84 ? 19.436 -17.566 -3.057 1.00 44.44 84 LYS A CA 1
ATOM 690 C C . LYS A 1 84 ? 19.963 -16.650 -4.147 1.00 44.44 84 LYS A C 1
ATOM 692 O O . LYS A 1 84 ? 20.310 -15.499 -3.880 1.00 44.44 84 LYS A O 1
ATOM 697 N N . SER A 1 85 ? 20.103 -17.198 -5.349 1.00 51.41 85 SER A N 1
ATOM 698 C CA . SER A 1 85 ? 20.526 -16.411 -6.494 1.00 51.41 85 SER A CA 1
ATOM 699 C C . SER A 1 85 ? 19.579 -15.212 -6.616 1.00 51.41 85 SER A C 1
ATOM 701 O O . SER A 1 85 ? 18.373 -15.367 -6.422 1.00 51.41 85 SER A O 1
ATOM 703 N N . GLU A 1 86 ? 20.101 -14.020 -6.924 1.00 62.97 86 GLU A N 1
ATOM 704 C CA . GLU A 1 86 ? 19.282 -12.801 -7.091 1.00 62.97 86 GLU A CA 1
ATOM 705 C C . GLU A 1 86 ? 18.087 -13.037 -8.037 1.00 62.97 86 GLU A C 1
ATOM 707 O O . GLU A 1 86 ? 17.076 -12.355 -7.945 1.00 62.97 86 GLU A O 1
ATOM 712 N N . VAL A 1 87 ? 18.184 -14.031 -8.931 1.00 61.62 87 VAL A N 1
ATOM 713 C CA . VAL A 1 87 ? 17.161 -14.430 -9.905 1.00 61.62 87 VAL A CA 1
ATOM 714 C C . VAL A 1 87 ? 15.921 -15.062 -9.253 1.00 61.62 87 VAL A C 1
ATOM 716 O O . VAL A 1 87 ? 14.819 -14.875 -9.773 1.00 61.62 87 VAL A O 1
ATOM 719 N N . ASP A 1 88 ? 16.077 -15.747 -8.116 1.00 70.69 88 ASP A N 1
ATOM 720 C CA . ASP A 1 88 ? 15.004 -16.465 -7.407 1.00 70.69 88 ASP A CA 1
ATOM 721 C C . ASP A 1 88 ? 14.353 -15.629 -6.292 1.00 70.69 88 ASP A C 1
ATOM 723 O O . ASP A 1 88 ? 13.483 -16.110 -5.556 1.00 70.69 88 ASP A O 1
ATOM 727 N N . GLU A 1 89 ? 14.767 -14.368 -6.135 1.00 83.81 89 GLU A N 1
ATOM 728 C CA . GLU A 1 89 ? 14.143 -13.457 -5.184 1.00 83.81 89 GLU A CA 1
ATOM 729 C C . GLU A 1 89 ? 12.705 -13.143 -5.606 1.00 83.81 89 GLU A C 1
ATOM 731 O O . GLU A 1 89 ? 12.432 -12.719 -6.733 1.00 83.81 89 GLU A O 1
ATOM 736 N N . VAL A 1 90 ? 11.776 -13.352 -4.670 1.00 89.75 90 VAL A N 1
ATOM 737 C CA . VAL A 1 90 ? 10.350 -13.075 -4.841 1.00 89.75 90 VAL A CA 1
ATOM 738 C C . VAL A 1 90 ? 9.937 -11.980 -3.875 1.00 89.75 90 VAL A C 1
ATOM 740 O O . VAL A 1 90 ? 10.160 -12.062 -2.662 1.00 89.75 90 VAL A O 1
ATOM 743 N N . TYR A 1 91 ? 9.263 -10.988 -4.433 1.00 92.62 91 TYR A N 1
ATOM 744 C CA . TYR A 1 91 ? 8.712 -9.852 -3.726 1.00 92.62 91 TYR A CA 1
ATOM 745 C C . TYR A 1 91 ? 7.188 -9.890 -3.782 1.00 92.62 91 TYR A C 1
ATOM 747 O O . TYR A 1 91 ? 6.582 -10.398 -4.729 1.00 92.62 91 TYR A O 1
ATOM 755 N N . GLU A 1 92 ? 6.563 -9.330 -2.760 1.00 94.44 92 GLU A N 1
ATOM 756 C CA . GLU A 1 92 ? 5.128 -9.111 -2.670 1.00 94.44 92 GLU A CA 1
ATOM 757 C C . GLU A 1 92 ? 4.809 -7.636 -2.879 1.00 94.44 92 GLU A C 1
ATOM 759 O O . GLU A 1 92 ? 5.445 -6.772 -2.280 1.00 94.44 92 GLU A O 1
ATOM 764 N N . ILE A 1 93 ? 3.810 -7.357 -3.716 1.00 96.69 93 ILE A N 1
ATOM 765 C CA . ILE A 1 93 ? 3.205 -6.032 -3.839 1.00 96.69 93 ILE A CA 1
ATOM 766 C C . ILE A 1 93 ? 2.000 -6.002 -2.894 1.00 96.69 93 ILE A C 1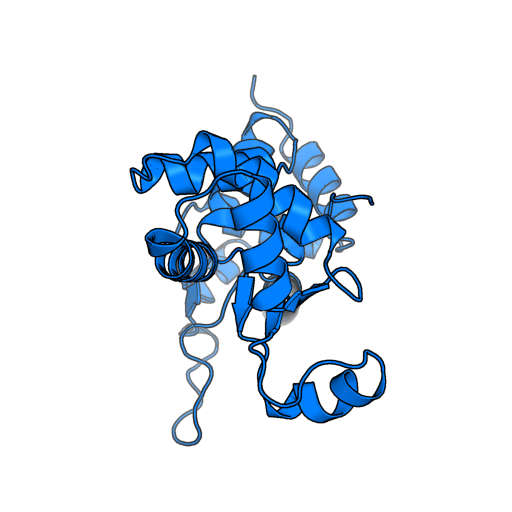
ATOM 768 O O . ILE A 1 93 ? 1.041 -6.750 -3.132 1.00 96.69 93 ILE A O 1
ATOM 772 N N . PRO A 1 94 ? 2.002 -5.151 -1.850 1.00 96.75 94 PRO A N 1
ATOM 773 C CA . PRO A 1 94 ? 0.866 -5.025 -0.948 1.00 96.75 94 PRO A CA 1
ATOM 774 C C . PRO A 1 94 ? -0.437 -4.701 -1.682 1.00 96.75 94 PRO A C 1
ATOM 776 O O . PRO A 1 94 ? -0.448 -3.972 -2.680 1.00 96.75 94 PRO A O 1
ATOM 779 N N . ALA A 1 95 ? -1.561 -5.206 -1.172 1.00 96.81 95 ALA A N 1
ATOM 780 C CA . ALA A 1 95 ? -2.863 -4.993 -1.799 1.00 96.81 95 ALA A CA 1
ATOM 781 C C . ALA A 1 95 ? -3.205 -3.497 -1.917 1.00 96.81 95 ALA A C 1
ATOM 783 O O . ALA A 1 95 ? -3.662 -3.054 -2.972 1.00 96.81 95 ALA A O 1
ATOM 784 N N . CYS A 1 96 ? -2.899 -2.705 -0.884 1.00 97.38 96 CYS A N 1
ATOM 785 C CA . CYS A 1 96 ? -3.117 -1.259 -0.887 1.00 97.38 96 CYS A CA 1
ATOM 786 C C . CYS A 1 96 ? -2.399 -0.545 -2.050 1.00 97.38 96 CYS A C 1
ATOM 788 O O . CYS A 1 96 ? -2.979 0.332 -2.689 1.00 97.38 96 CYS A O 1
ATOM 790 N N . ILE A 1 97 ? -1.178 -0.971 -2.391 1.00 98.25 97 ILE A N 1
ATOM 791 C CA . ILE A 1 97 ? -0.390 -0.411 -3.495 1.00 98.25 97 ILE A CA 1
ATOM 792 C C . ILE A 1 97 ? -1.011 -0.771 -4.841 1.00 98.25 97 ILE A C 1
ATOM 794 O O . ILE A 1 97 ? -1.088 0.080 -5.724 1.00 98.25 97 ILE A O 1
ATOM 798 N N . ASN A 1 98 ? -1.516 -1.997 -4.993 1.00 96.88 98 ASN A N 1
ATOM 799 C CA . ASN A 1 98 ? -2.213 -2.398 -6.212 1.00 96.88 98 ASN A CA 1
ATOM 800 C C . ASN A 1 98 ? -3.478 -1.563 -6.451 1.00 96.88 98 ASN A C 1
ATOM 802 O O . ASN A 1 98 ? -3.706 -1.128 -7.579 1.00 96.88 98 ASN A O 1
ATOM 806 N N . TYR A 1 99 ? -4.289 -1.291 -5.424 1.00 97.38 99 TYR A N 1
ATOM 807 C CA . TYR A 1 99 ? -5.460 -0.422 -5.593 1.00 97.38 99 TYR A CA 1
A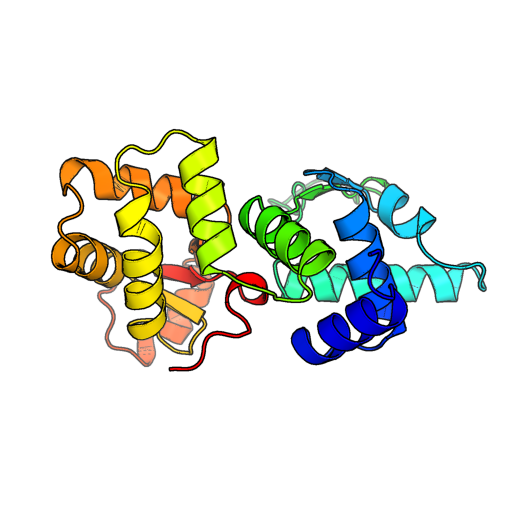TOM 808 C C . TYR A 1 99 ? -5.079 1.029 -5.879 1.00 97.38 99 TYR A C 1
ATOM 810 O O . TYR A 1 99 ? -5.660 1.637 -6.780 1.00 97.38 99 TYR A O 1
ATOM 818 N N . ALA A 1 100 ? -4.082 1.564 -5.167 1.00 97.81 100 ALA A N 1
ATOM 819 C CA . ALA A 1 100 ? -3.576 2.912 -5.412 1.00 97.81 100 ALA A CA 1
ATOM 820 C C . ALA A 1 100 ? -3.058 3.052 -6.851 1.00 97.81 100 ALA A C 1
ATOM 822 O O . ALA A 1 100 ? -3.418 3.998 -7.553 1.00 97.81 100 ALA A O 1
ATOM 823 N N . PHE A 1 101 ? -2.292 2.067 -7.331 1.00 97.88 101 PHE A N 1
ATOM 824 C CA . PHE A 1 101 ? -1.780 2.056 -8.695 1.00 97.88 101 PHE A CA 1
ATOM 825 C C . PHE A 1 101 ? -2.882 1.871 -9.739 1.00 97.88 101 PHE A C 1
ATOM 827 O O . PHE A 1 101 ? -2.847 2.549 -10.759 1.00 97.88 101 PHE A O 1
ATOM 834 N N . LYS A 1 102 ? -3.885 1.012 -9.508 1.00 96.06 102 LYS A N 1
ATOM 835 C CA . LYS A 1 102 ? -5.036 0.868 -10.419 1.00 96.06 102 LYS A CA 1
ATOM 836 C C . LYS A 1 102 ? -5.763 2.202 -10.604 1.00 96.06 102 LYS A C 1
ATOM 838 O O . LYS A 1 102 ? -6.006 2.608 -11.739 1.00 96.06 102 LYS A O 1
ATOM 843 N N . ASN A 1 103 ? -6.039 2.915 -9.510 1.00 95.81 103 ASN A N 1
ATOM 844 C CA . ASN A 1 103 ? -6.636 4.250 -9.575 1.00 95.81 103 ASN A CA 1
ATOM 845 C C . ASN A 1 103 ? -5.726 5.241 -10.305 1.00 95.81 103 ASN A C 1
ATOM 847 O O . ASN A 1 103 ? -6.171 5.974 -11.185 1.00 95.81 103 ASN A O 1
ATOM 851 N N . PHE A 1 104 ? -4.432 5.221 -9.990 1.00 96.81 104 PHE A N 1
ATOM 852 C CA . PHE A 1 104 ? -3.442 6.068 -10.640 1.00 96.81 104 PHE A CA 1
ATOM 853 C C . PHE A 1 104 ? -3.336 5.798 -12.145 1.00 96.81 104 PHE A C 1
ATOM 855 O O . PHE A 1 104 ? -3.244 6.731 -12.936 1.00 96.81 104 PHE A O 1
ATOM 8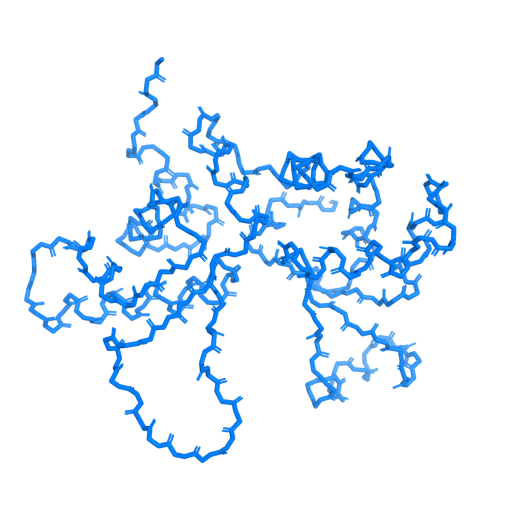62 N N . TYR A 1 105 ? -3.392 4.541 -12.570 1.00 96.00 105 TYR A N 1
ATOM 863 C CA . TYR A 1 105 ? -3.288 4.160 -13.973 1.00 96.00 105 TYR A CA 1
ATOM 864 C C . TYR A 1 105 ? -4.479 4.676 -14.794 1.00 96.00 105 TYR A C 1
ATOM 866 O O . TYR A 1 105 ? -4.299 5.153 -15.913 1.00 96.00 105 TYR A O 1
ATOM 874 N N . VAL A 1 106 ? -5.689 4.626 -14.227 1.00 94.38 106 VAL A N 1
ATOM 875 C CA . VAL A 1 106 ? -6.924 5.056 -14.904 1.00 94.38 106 VAL A CA 1
ATOM 876 C C . VAL A 1 106 ? -7.130 6.572 -14.801 1.00 94.38 106 VAL A C 1
ATOM 878 O O . VAL A 1 106 ? -7.403 7.240 -15.799 1.00 94.38 106 VAL A O 1
ATOM 881 N N . HIS A 1 107 ? -6.965 7.134 -13.604 1.00 94.00 107 HIS A N 1
ATOM 882 C CA . HIS A 1 107 ? -7.352 8.509 -13.270 1.00 94.00 107 HIS A CA 1
ATOM 883 C C . HIS A 1 107 ? -6.163 9.452 -13.050 1.00 94.00 107 HIS A C 1
ATOM 885 O O . HIS A 1 107 ? -6.354 10.656 -12.875 1.00 94.00 107 HIS A O 1
ATOM 891 N N . GLY A 1 108 ? -4.923 8.953 -13.094 1.00 94.50 108 GLY A N 1
ATOM 892 C CA . GLY A 1 108 ? -3.694 9.724 -12.850 1.00 94.50 108 GLY A CA 1
ATOM 893 C C . GLY A 1 108 ? -3.551 10.255 -11.428 1.00 94.50 108 GLY A C 1
ATOM 894 O O . GLY A 1 108 ? -2.750 11.161 -11.209 1.00 94.50 108 GLY A O 1
ATOM 895 N N . THR A 1 109 ? -4.337 9.731 -10.488 1.00 94.00 109 THR A N 1
ATOM 896 C CA . THR A 1 109 ? -4.405 10.176 -9.095 1.00 94.00 109 THR A CA 1
ATOM 897 C C . THR A 1 109 ? -3.980 9.053 -8.161 1.00 94.00 109 THR A C 1
ATOM 899 O O . THR A 1 109 ? -4.581 7.978 -8.150 1.00 94.00 109 THR A O 1
ATOM 902 N N . TRP A 1 110 ? -2.948 9.308 -7.359 1.00 96.69 110 TRP A N 1
ATOM 903 C CA . TRP A 1 110 ? -2.522 8.393 -6.305 1.00 96.69 110 TRP A CA 1
ATOM 904 C C . TRP A 1 110 ? -3.320 8.691 -5.035 1.00 96.69 110 TRP A C 1
ATOM 906 O O . TRP A 1 110 ? -3.027 9.657 -4.328 1.00 96.69 110 TRP A O 1
ATOM 916 N N . ASP A 1 111 ? -4.370 7.902 -4.808 1.00 96.25 111 ASP A N 1
ATOM 917 C CA . ASP A 1 111 ? -5.388 8.153 -3.786 1.00 96.25 111 ASP A CA 1
ATOM 918 C C . ASP A 1 111 ? -5.431 7.008 -2.767 1.00 96.25 111 ASP A C 1
ATOM 920 O O . ASP A 1 111 ? -5.861 5.888 -3.067 1.00 96.25 111 ASP A O 1
ATOM 924 N N . TYR A 1 112 ? -4.990 7.304 -1.543 1.00 96.94 112 TYR A N 1
ATOM 925 C CA . TYR A 1 112 ? -5.015 6.338 -0.452 1.00 96.94 112 TYR A CA 1
ATOM 926 C C . TYR A 1 112 ? -6.439 6.051 0.041 1.00 96.94 112 TYR A C 1
ATOM 928 O O . TYR A 1 112 ? -6.701 4.923 0.449 1.00 96.94 112 TYR A O 1
ATOM 936 N N . LYS A 1 113 ? -7.366 7.022 0.003 1.00 97.31 113 LYS A N 1
ATOM 937 C CA . LYS A 1 113 ? -8.752 6.828 0.460 1.00 97.31 113 LYS A CA 1
ATOM 938 C C . LYS A 1 113 ? -9.457 5.831 -0.444 1.00 97.31 113 LYS A C 1
ATOM 940 O O . LYS A 1 113 ? -10.099 4.909 0.056 1.00 97.31 113 LYS A O 1
ATOM 945 N N . PHE A 1 114 ? -9.255 5.962 -1.756 1.00 97.50 114 PHE A N 1
ATOM 946 C CA . PHE A 1 114 ? -9.718 4.974 -2.727 1.00 97.50 114 PHE A CA 1
ATOM 947 C C . PHE A 1 114 ? -9.132 3.586 -2.441 1.00 97.50 114 PHE A C 1
ATOM 949 O O . PHE A 1 114 ? -9.872 2.606 -2.390 1.00 97.50 114 PHE A O 1
ATOM 956 N N . ALA A 1 115 ? -7.817 3.490 -2.222 1.00 98.06 115 ALA A N 1
ATOM 957 C CA . ALA A 1 115 ? -7.155 2.212 -1.967 1.00 98.06 115 ALA A CA 1
ATOM 958 C C . ALA A 1 115 ? -7.633 1.528 -0.674 1.00 98.06 115 ALA A C 1
ATOM 960 O O . ALA A 1 115 ? -7.846 0.316 -0.668 1.00 98.06 115 ALA A O 1
ATOM 961 N N . VAL A 1 116 ? -7.834 2.303 0.398 1.00 98.38 116 VAL A N 1
ATOM 962 C CA . VAL A 1 116 ? -8.425 1.836 1.661 1.00 98.38 116 VAL A CA 1
ATOM 963 C C . VAL A 1 116 ? -9.835 1.318 1.411 1.00 98.38 116 VAL A C 1
ATOM 965 O O . VAL A 1 116 ? -10.121 0.162 1.708 1.00 98.38 116 VAL A O 1
ATOM 968 N N . PHE A 1 117 ? -10.702 2.144 0.821 1.00 98.38 117 PHE A N 1
ATOM 969 C CA . PHE A 1 117 ? -12.089 1.767 0.571 1.00 98.38 117 PHE A CA 1
ATOM 970 C C . PHE A 1 117 ? -12.186 0.491 -0.272 1.00 98.38 117 PHE A C 1
ATOM 972 O O . PHE A 1 117 ? -12.887 -0.439 0.114 1.00 98.38 117 PHE A O 1
ATOM 979 N N . LYS A 1 118 ? -11.435 0.408 -1.378 1.00 98.25 118 LYS A N 1
ATOM 980 C CA . LYS A 1 118 ? -11.457 -0.759 -2.269 1.00 98.25 118 LYS A CA 1
ATOM 981 C C . LYS A 1 118 ? -10.938 -2.034 -1.624 1.00 98.25 118 LYS A C 1
ATOM 983 O O . LYS A 1 118 ? -11.514 -3.087 -1.869 1.00 98.25 118 LYS A O 1
ATOM 988 N N . TYR A 1 119 ? -9.911 -1.954 -0.780 1.00 98.38 119 TYR A N 1
ATOM 989 C CA . TYR A 1 119 ? -9.458 -3.121 -0.025 1.00 98.38 119 TYR A CA 1
ATOM 990 C C . TYR A 1 119 ? -10.564 -3.660 0.889 1.00 98.38 119 TYR A C 1
ATOM 992 O O . TYR A 1 119 ? -10.893 -4.840 0.814 1.00 98.38 119 TYR A O 1
ATOM 1000 N N . PHE A 1 120 ? -11.164 -2.791 1.709 1.00 98.50 120 PHE A N 1
ATOM 1001 C CA . PHE A 1 120 ? -12.193 -3.197 2.670 1.00 98.50 120 PHE A CA 1
ATOM 1002 C C . PHE A 1 120 ? -13.520 -3.586 2.003 1.00 98.50 120 PHE A C 1
ATOM 1004 O O . PHE A 1 120 ? -14.249 -4.428 2.522 1.00 98.50 120 PHE A O 1
ATOM 1011 N N . GLU A 1 121 ? -13.814 -3.026 0.829 1.00 98.38 121 GLU A N 1
ATOM 1012 C CA . GLU A 1 121 ? -14.896 -3.485 -0.040 1.00 98.38 121 GLU A CA 1
ATOM 1013 C C . GLU A 1 121 ? -14.658 -4.910 -0.552 1.00 98.38 121 GLU A C 1
ATOM 1015 O O . GLU A 1 121 ? -15.557 -5.737 -0.418 1.00 98.38 121 GLU A O 1
ATOM 1020 N N . GLU A 1 122 ? -13.465 -5.217 -1.077 1.00 97.69 122 GLU A N 1
ATOM 1021 C CA . GLU A 1 122 ? -13.146 -6.543 -1.636 1.00 97.69 122 GLU A CA 1
ATOM 1022 C C . GLU A 1 122 ? -13.197 -7.654 -0.576 1.00 97.69 122 GLU A C 1
ATOM 1024 O O . GLU A 1 122 ? -13.669 -8.749 -0.869 1.00 97.69 122 GLU A O 1
ATOM 1029 N N . ILE A 1 123 ? -12.771 -7.380 0.662 1.00 97.12 123 ILE A N 1
ATOM 1030 C CA . ILE A 1 123 ? -12.818 -8.375 1.750 1.00 97.12 123 ILE A CA 1
ATOM 1031 C C . ILE A 1 123 ? -14.184 -8.465 2.452 1.00 97.12 123 ILE A C 1
ATOM 1033 O O . ILE A 1 123 ? -14.330 -9.222 3.409 1.00 97.12 123 ILE A O 1
ATOM 1037 N N . GLY A 1 124 ? -15.182 -7.692 2.012 1.00 97.56 124 GLY A N 1
ATOM 1038 C CA . GLY A 1 124 ? -16.535 -7.745 2.568 1.00 97.56 124 GLY A CA 1
ATOM 1039 C C . GLY A 1 124 ? -16.687 -7.134 3.966 1.00 97.56 124 GLY A C 1
ATOM 1040 O O . GLY A 1 124 ? -17.597 -7.524 4.695 1.00 97.56 124 GLY A O 1
ATOM 1041 N N . GLU A 1 125 ? -15.844 -6.171 4.360 1.00 97.81 125 GLU A N 1
ATOM 1042 C CA . GLU A 1 125 ? -15.951 -5.530 5.678 1.00 97.81 125 GLU A CA 1
ATOM 1043 C C . GLU A 1 125 ? -17.257 -4.712 5.787 1.00 97.81 125 GLU A C 1
ATOM 1045 O O . GLU A 1 125 ? -17.475 -3.776 5.000 1.00 97.81 125 GLU A O 1
ATOM 1050 N N . PRO A 1 126 ? -18.144 -5.018 6.757 1.00 96.81 126 PRO A N 1
ATOM 1051 C CA . PRO A 1 126 ? -19.424 -4.325 6.908 1.00 96.81 126 PRO A CA 1
ATOM 1052 C C . PRO A 1 126 ? -19.275 -2.827 7.205 1.00 96.81 126 PRO A C 1
ATOM 1054 O O . PRO A 1 126 ? -20.089 -2.031 6.742 1.00 96.81 126 PRO A O 1
ATOM 1057 N N . HIS A 1 127 ? -18.213 -2.414 7.902 1.00 97.38 127 HIS A N 1
ATOM 1058 C CA . HIS A 1 127 ? -17.982 -1.016 8.285 1.00 97.38 127 HIS A CA 1
ATOM 1059 C C . HIS A 1 127 ? -17.050 -0.261 7.327 1.00 97.38 127 HIS A C 1
ATOM 1061 O O . HIS A 1 127 ? -16.523 0.795 7.686 1.00 97.38 127 HIS A O 1
ATOM 1067 N N . LYS A 1 128 ? -16.845 -0.761 6.099 1.00 97.69 128 LYS A N 1
ATOM 1068 C CA . LYS A 1 128 ? -15.907 -0.200 5.105 1.00 97.69 128 LYS A CA 1
ATOM 1069 C C . LYS A 1 128 ? -16.022 1.313 4.880 1.00 97.69 128 LYS A C 1
ATOM 1071 O O . LYS A 1 128 ? -15.017 1.966 4.622 1.00 97.69 128 LYS A O 1
ATOM 1076 N N . ASN A 1 129 ? -17.216 1.885 5.039 1.00 97.94 129 ASN A N 1
ATOM 1077 C CA . ASN A 1 129 ? -17.465 3.321 4.872 1.00 97.94 129 ASN A CA 1
ATOM 1078 C C . ASN A 1 129 ? -16.802 4.189 5.960 1.00 97.94 129 ASN A C 1
ATOM 1080 O O . ASN A 1 129 ? -16.495 5.352 5.710 1.00 97.94 129 ASN A O 1
ATOM 1084 N N . LEU A 1 130 ? -16.559 3.642 7.157 1.00 98.00 130 LEU A N 1
ATOM 1085 C CA . LEU A 1 130 ? -15.920 4.361 8.267 1.00 98.00 130 LEU A CA 1
ATOM 1086 C C . LEU A 1 130 ? -14.392 4.388 8.134 1.00 98.00 130 LEU A C 1
ATOM 1088 O O . LEU A 1 130 ? -13.728 5.317 8.597 1.00 98.00 130 LEU A O 1
ATOM 1092 N N . ILE A 1 131 ? -13.820 3.370 7.491 1.00 98.31 131 ILE A N 1
ATOM 1093 C CA . ILE A 1 131 ? -12.383 3.095 7.542 1.00 98.31 131 ILE A CA 1
ATOM 1094 C C . ILE A 1 131 ? -11.528 4.174 6.865 1.00 98.31 131 ILE A C 1
ATOM 1096 O O . ILE A 1 131 ? -10.517 4.546 7.457 1.00 98.31 131 ILE A O 1
ATOM 1100 N N . PRO A 1 132 ? -11.899 4.767 5.710 1.00 98.12 132 PRO A N 1
ATOM 1101 C CA . PRO A 1 132 ? -11.139 5.884 5.148 1.00 98.12 132 PRO A CA 1
ATOM 1102 C C . PRO A 1 132 ? -10.970 7.057 6.123 1.00 98.12 132 PRO A C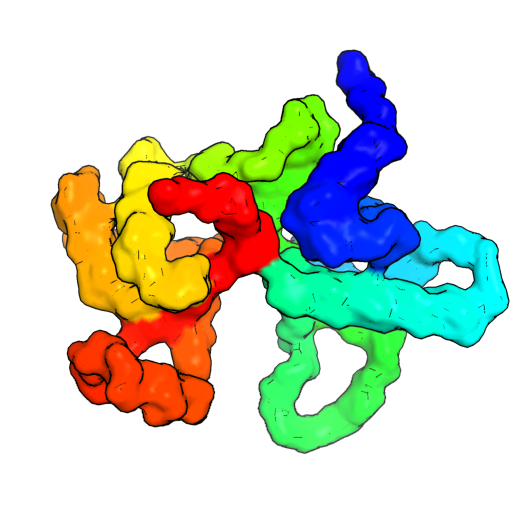 1
ATOM 1104 O O . PRO A 1 132 ? -9.899 7.659 6.173 1.00 98.12 132 PRO A O 1
ATOM 1107 N N . LYS A 1 133 ? -11.996 7.349 6.934 1.00 97.75 133 LYS A N 1
ATOM 1108 C CA . LYS A 1 133 ? -11.952 8.411 7.947 1.00 97.75 133 LYS A CA 1
ATOM 1109 C C . LYS A 1 133 ? -11.101 8.015 9.155 1.00 97.75 133 LYS A C 1
ATOM 1111 O O . LYS A 1 133 ? -10.321 8.829 9.639 1.00 97.75 133 LYS A O 1
ATOM 1116 N N . ILE A 1 134 ? -11.182 6.755 9.589 1.00 98.44 134 ILE A N 1
ATOM 1117 C CA . ILE A 1 134 ? -10.305 6.204 10.636 1.00 98.44 134 ILE A CA 1
ATOM 1118 C C . ILE A 1 134 ? -8.838 6.278 10.202 1.00 98.44 134 ILE A C 1
ATOM 1120 O O . ILE A 1 134 ? -7.993 6.724 10.972 1.00 98.44 134 ILE A O 1
ATOM 1124 N N . VAL A 1 135 ? -8.532 5.885 8.962 1.00 98.00 135 VAL A N 1
ATOM 1125 C CA . VAL A 1 135 ? -7.177 5.980 8.404 1.00 98.00 135 VAL A CA 1
ATOM 1126 C C . VAL A 1 135 ? -6.727 7.436 8.335 1.00 98.00 135 VAL A C 1
ATOM 1128 O O . VAL A 1 135 ? -5.595 7.728 8.697 1.00 98.00 135 VAL A O 1
ATOM 1131 N N . GLU A 1 136 ? -7.593 8.370 7.944 1.00 96.94 136 GLU A N 1
ATOM 1132 C CA . GLU A 1 136 ? -7.251 9.794 7.972 1.00 96.94 136 GLU A CA 1
ATOM 1133 C C . GLU A 1 136 ? -6.897 10.285 9.388 1.00 96.94 136 GLU A C 1
ATOM 1135 O O . GLU A 1 136 ? -5.891 10.973 9.557 1.00 96.94 136 GLU A O 1
ATOM 1140 N N . ASP A 1 137 ? -7.663 9.895 10.410 1.00 96.75 137 ASP A N 1
ATOM 1141 C CA . ASP A 1 137 ? -7.351 10.214 11.808 1.00 96.75 137 ASP A CA 1
ATOM 1142 C C . ASP A 1 137 ? -6.032 9.564 12.273 1.00 96.75 137 ASP A C 1
ATOM 1144 O O . ASP A 1 137 ? -5.238 10.211 12.956 1.00 96.75 137 ASP A O 1
ATOM 1148 N N . ILE A 1 138 ? -5.737 8.334 11.837 1.00 96.38 138 ILE A N 1
ATOM 1149 C CA . ILE A 1 138 ? -4.440 7.672 12.061 1.00 96.38 138 ILE A CA 1
ATOM 1150 C C . ILE A 1 138 ? -3.290 8.491 11.454 1.00 96.38 138 ILE A C 1
ATOM 1152 O O . ILE A 1 138 ? -2.257 8.677 12.095 1.00 96.38 138 ILE A O 1
ATOM 1156 N N . LEU A 1 139 ? -3.448 9.008 10.233 1.00 95.75 139 LEU A N 1
ATOM 1157 C CA . LEU A 1 139 ? -2.410 9.803 9.565 1.00 95.75 139 LEU A CA 1
ATOM 1158 C C . LEU A 1 139 ? -2.160 11.153 10.263 1.00 95.75 139 LEU A C 1
ATOM 1160 O O . LEU A 1 139 ? -1.011 11.621 10.315 1.00 95.75 139 LEU A O 1
ATOM 1164 N N . ARG A 1 140 ? -3.215 11.759 10.829 1.00 94.19 140 ARG A N 1
ATOM 1165 C CA . ARG A 1 140 ? -3.133 12.987 11.640 1.00 94.19 140 ARG A CA 1
ATOM 1166 C C . ARG A 1 140 ? -2.338 12.759 12.924 1.00 94.19 140 ARG A C 1
ATOM 1168 O O . ARG A 1 140 ? -1.446 13.545 13.225 1.00 94.19 140 ARG A O 1
ATOM 1175 N N . GLU A 1 141 ? -2.639 11.671 13.629 1.00 91.81 141 GLU A N 1
ATOM 1176 C CA . GLU A 1 141 ? -2.041 11.311 14.925 1.00 91.81 141 GLU A CA 1
ATOM 1177 C C . GLU A 1 141 ? -0.663 10.640 14.790 1.00 91.81 141 GLU A C 1
ATOM 1179 O O . GLU A 1 141 ? 0.028 10.427 15.784 1.00 91.81 141 GLU A O 1
ATOM 1184 N N . ALA A 1 142 ? -0.234 10.298 13.571 1.00 90.88 142 ALA A N 1
ATOM 1185 C CA . ALA A 1 142 ? 1.077 9.703 13.364 1.00 90.88 142 ALA A CA 1
ATOM 1186 C C . ALA A 1 142 ? 2.198 10.632 13.869 1.00 90.88 142 ALA A C 1
ATOM 1188 O O . ALA A 1 142 ? 2.120 11.859 13.784 1.00 90.88 142 ALA A O 1
ATOM 1189 N N . TYR A 1 143 ? 3.313 10.079 14.309 1.00 84.44 143 TYR A N 1
ATOM 1190 C CA . TYR A 1 143 ? 4.501 10.851 14.657 1.00 84.44 143 TYR A CA 1
ATOM 1191 C C . TYR A 1 143 ? 5.593 10.637 13.609 1.00 84.44 143 TYR A C 1
ATOM 1193 O O . TYR A 1 143 ? 5.619 9.628 12.892 1.00 84.44 143 TYR A O 1
ATOM 1201 N N . GLY A 1 144 ? 6.427 11.660 13.398 1.00 80.56 144 GLY A N 1
ATOM 1202 C CA . GLY A 1 144 ? 7.416 11.667 12.310 1.00 80.56 144 GLY A CA 1
ATOM 1203 C C . GLY A 1 144 ? 6.828 11.368 10.918 1.00 80.56 144 GLY A C 1
ATOM 1204 O O . GLY A 1 144 ? 7.540 10.882 10.040 1.00 80.56 144 GLY A O 1
ATOM 1205 N N . LYS A 1 145 ? 5.513 11.586 10.730 1.00 81.38 145 LYS A N 1
ATOM 1206 C CA . LYS A 1 145 ? 4.710 11.229 9.538 1.00 81.38 145 LYS A CA 1
ATOM 1207 C C . LYS A 1 145 ? 4.700 9.740 9.158 1.00 81.38 145 LYS A C 1
ATOM 1209 O O . LYS A 1 145 ? 4.135 9.393 8.127 1.00 81.38 145 LYS A O 1
ATOM 1214 N N . SER A 1 146 ? 5.313 8.874 9.960 1.00 87.94 146 SER A N 1
ATOM 1215 C CA . SER A 1 146 ? 5.625 7.501 9.547 1.00 87.94 146 SER A CA 1
ATOM 1216 C C . SER A 1 146 ? 5.169 6.453 10.546 1.00 87.94 146 SER A C 1
ATOM 1218 O O . SER A 1 146 ? 5.044 5.299 10.161 1.00 87.94 146 SER A O 1
ATOM 1220 N N . PHE A 1 147 ? 4.905 6.818 11.798 1.00 91.19 147 PHE A N 1
ATOM 1221 C CA . PHE A 1 147 ? 4.654 5.847 12.856 1.00 91.19 147 PHE A CA 1
ATOM 1222 C C . PHE A 1 147 ? 3.384 6.162 13.633 1.00 91.19 147 PHE A C 1
ATOM 1224 O O . PHE A 1 147 ? 3.006 7.320 13.776 1.00 91.19 147 PHE A O 1
ATOM 1231 N N . ILE A 1 148 ? 2.734 5.123 14.143 1.00 93.50 148 ILE A N 1
ATOM 1232 C CA . ILE A 1 148 ? 1.493 5.218 14.908 1.00 93.50 148 ILE A CA 1
ATOM 1233 C C . ILE A 1 148 ? 1.482 4.165 16.020 1.00 93.50 148 ILE A C 1
ATOM 1235 O O . ILE A 1 148 ? 1.929 3.031 15.821 1.00 93.50 148 ILE A O 1
ATOM 1239 N N . SER A 1 149 ? 0.984 4.532 17.199 1.00 92.50 149 SER A N 1
ATOM 1240 C CA . SER A 1 149 ? 0.793 3.605 18.316 1.00 92.50 149 SER A CA 1
ATOM 1241 C C . SER A 1 149 ? -0.526 2.834 18.213 1.00 92.50 149 SER A C 1
ATOM 1243 O O . SER A 1 149 ? -1.480 3.272 17.564 1.00 92.50 149 SER A O 1
ATOM 1245 N N . LEU A 1 150 ? -0.610 1.694 18.900 1.00 92.62 150 LEU A N 1
ATOM 1246 C CA . LEU A 1 150 ? -1.861 0.952 19.053 1.00 92.62 150 LEU A CA 1
ATOM 1247 C C . LEU A 1 150 ? -2.974 1.810 19.690 1.00 92.62 150 LEU A C 1
ATOM 1249 O O . LEU A 1 150 ? -4.107 1.799 19.211 1.00 92.62 150 LEU A O 1
ATOM 1253 N N . SER A 1 151 ? -2.657 2.582 20.729 1.00 92.50 151 SER A N 1
ATOM 1254 C CA . SER A 1 151 ? -3.566 3.487 21.440 1.00 92.50 151 SER A CA 1
ATOM 1255 C C . SER A 1 151 ? -4.135 4.558 20.523 1.00 92.50 151 SER A C 1
ATOM 1257 O O . SER A 1 151 ? -5.341 4.806 20.550 1.00 92.50 151 SER A O 1
ATOM 1259 N N . ALA A 1 152 ? -3.308 5.150 19.661 1.00 94.38 152 ALA A N 1
ATOM 1260 C CA . ALA A 1 152 ? -3.751 6.151 18.702 1.00 94.38 152 ALA A CA 1
ATOM 1261 C C . ALA A 1 152 ? -4.690 5.543 17.647 1.00 94.38 152 ALA A C 1
ATOM 1263 O O . ALA A 1 152 ? -5.716 6.144 17.324 1.00 94.38 152 ALA A O 1
ATOM 1264 N N . ILE A 1 153 ? -4.422 4.313 17.183 1.00 96.62 153 ILE A N 1
ATOM 1265 C CA . ILE A 1 153 ? -5.351 3.583 16.303 1.00 96.62 153 ILE A CA 1
ATOM 1266 C C . ILE A 1 153 ? -6.688 3.328 17.015 1.00 96.62 153 ILE A C 1
ATOM 1268 O O . ILE A 1 153 ? -7.745 3.607 16.445 1.00 96.62 153 ILE A O 1
ATOM 1272 N N . ARG A 1 154 ? -6.671 2.848 18.268 1.00 96.62 154 ARG A N 1
ATOM 1273 C CA . ARG A 1 154 ? -7.896 2.620 19.063 1.00 96.62 154 ARG A CA 1
ATOM 1274 C C . ARG A 1 154 ? -8.697 3.906 19.257 1.00 96.62 154 ARG A C 1
ATOM 1276 O O . ARG A 1 154 ? -9.908 3.914 19.050 1.00 96.62 154 ARG A O 1
ATOM 1283 N N . LYS A 1 155 ? -8.019 5.011 19.579 1.00 96.56 155 LYS A N 1
ATOM 1284 C CA . LYS A 1 155 ? -8.623 6.344 19.707 1.00 96.56 155 LYS A CA 1
ATOM 1285 C C . LYS A 1 155 ? -9.299 6.776 18.402 1.00 96.56 155 LYS A C 1
ATOM 1287 O O . LYS A 1 155 ? -10.441 7.230 18.442 1.00 96.56 155 LYS A O 1
ATOM 1292 N N . ALA A 1 156 ? -8.639 6.591 17.255 1.00 97.75 156 ALA A N 1
ATOM 1293 C CA . ALA A 1 156 ? -9.208 6.894 15.941 1.00 97.75 156 ALA A CA 1
ATOM 1294 C C . ALA A 1 156 ? -10.443 6.030 15.624 1.00 97.75 156 ALA A C 1
ATOM 1296 O O . ALA A 1 156 ? -11.442 6.547 15.124 1.00 97.75 156 ALA A O 1
ATOM 1297 N N . CYS A 1 157 ? -10.417 4.739 15.963 1.00 97.94 157 CYS A N 1
ATOM 1298 C CA . CYS A 1 157 ? -11.562 3.838 15.804 1.00 97.94 157 CYS A CA 1
ATOM 1299 C C . CYS A 1 157 ? -12.758 4.291 16.655 1.00 97.94 157 CYS A C 1
ATOM 1301 O O . CYS A 1 157 ? -13.847 4.517 16.122 1.00 97.94 157 CYS A O 1
ATOM 1303 N N . LYS A 1 158 ? -12.532 4.515 17.956 1.00 97.00 158 LYS A N 1
ATOM 1304 C CA . LYS A 1 158 ? -13.561 4.952 18.909 1.00 97.00 158 LYS A CA 1
ATOM 1305 C C . LYS A 1 158 ? -14.189 6.286 18.505 1.00 97.00 158 LYS A C 1
ATOM 1307 O O . LYS A 1 158 ? -15.408 6.421 18.514 1.00 97.00 158 LYS A O 1
ATOM 1312 N N . LYS A 1 159 ? -13.369 7.255 18.084 1.00 97.50 159 LYS A N 1
ATOM 1313 C CA . LYS A 1 159 ? -13.823 8.571 17.600 1.00 97.50 159 LYS A CA 1
ATOM 1314 C C . LYS A 1 159 ? -14.790 8.470 16.413 1.00 97.50 159 LYS A C 1
ATOM 1316 O O . LYS A 1 159 ? -15.656 9.326 16.261 1.00 97.50 159 LYS A O 1
ATOM 1321 N N . ASN A 1 160 ? -14.644 7.446 15.574 1.00 97.62 160 ASN A N 1
ATOM 1322 C CA . ASN A 1 160 ? -15.464 7.243 14.379 1.00 97.62 160 ASN A CA 1
ATOM 1323 C C . ASN A 1 160 ? -16.587 6.212 14.573 1.00 97.62 160 ASN A C 1
ATOM 1325 O O . ASN A 1 160 ? -17.224 5.835 13.592 1.00 97.62 160 ASN A O 1
ATOM 1329 N N . GLY A 1 161 ? -16.838 5.762 15.809 1.00 97.00 161 GLY A N 1
ATOM 1330 C CA . GLY A 1 161 ? -17.900 4.800 16.111 1.00 97.00 161 GLY A CA 1
ATOM 1331 C C . GLY A 1 161 ? -17.642 3.394 15.563 1.00 97.00 161 GLY A C 1
ATOM 1332 O O . GLY A 1 161 ? -18.593 2.665 15.299 1.00 97.00 161 GLY A O 1
ATOM 1333 N N . TYR A 1 162 ? -16.377 3.009 15.354 1.00 98.06 162 TYR A N 1
ATOM 1334 C CA . TYR A 1 162 ? -16.046 1.639 14.957 1.00 98.06 162 TYR A CA 1
ATOM 1335 C C . TYR A 1 162 ? -16.257 0.677 16.141 1.00 98.06 162 TYR A C 1
ATOM 1337 O O . TYR A 1 162 ? -15.843 1.025 17.251 1.00 98.06 162 TYR A O 1
ATOM 1345 N N . PRO A 1 163 ? -16.850 -0.517 15.946 1.00 97.44 163 PRO A N 1
ATOM 1346 C CA . PRO A 1 163 ? -17.103 -1.452 17.044 1.00 97.44 163 PRO A CA 1
ATOM 1347 C C . PRO A 1 163 ? -15.816 -1.882 17.760 1.00 97.44 163 PRO A C 1
ATOM 1349 O O . PRO A 1 163 ? -14.863 -2.326 17.113 1.00 97.44 163 PRO A O 1
ATOM 1352 N N . GLU A 1 164 ? -15.786 -1.754 19.091 1.00 95.56 164 GLU A N 1
ATOM 1353 C CA . GLU A 1 164 ? -14.590 -2.001 19.916 1.00 95.56 164 GLU A CA 1
ATOM 1354 C C . GLU A 1 164 ? -14.092 -3.451 19.794 1.00 95.56 164 GLU A C 1
ATOM 1356 O O . GLU A 1 164 ? -12.889 -3.695 19.672 1.00 95.56 164 GLU A O 1
ATOM 1361 N N . ASP A 1 165 ? -15.020 -4.408 19.733 1.00 96.62 165 ASP A N 1
ATOM 1362 C CA . ASP A 1 165 ? -14.759 -5.840 19.558 1.00 96.62 165 ASP A CA 1
ATOM 1363 C C . ASP A 1 165 ? -14.099 -6.168 18.207 1.00 96.62 165 ASP A C 1
ATOM 1365 O O . ASP A 1 165 ? -13.396 -7.172 18.083 1.00 96.62 165 ASP A O 1
ATOM 1369 N N . LYS A 1 166 ? -14.248 -5.293 17.202 1.00 97.00 166 LYS A N 1
ATOM 1370 C CA . LYS A 1 166 ? -13.683 -5.470 15.855 1.00 97.00 166 LYS A CA 1
ATOM 1371 C C . LYS A 1 166 ? -12.371 -4.730 15.617 1.00 97.00 166 LYS A C 1
ATOM 1373 O O . LYS A 1 166 ? -11.765 -4.913 14.559 1.00 97.00 166 LYS A O 1
ATOM 1378 N N . ILE A 1 167 ? -11.891 -3.914 16.558 1.00 96.94 167 ILE A N 1
ATOM 1379 C CA . ILE A 1 167 ? -10.674 -3.108 16.348 1.00 96.94 167 ILE A CA 1
ATOM 1380 C C . ILE A 1 167 ? -9.446 -3.994 16.113 1.00 96.94 167 ILE A C 1
ATOM 1382 O O . ILE A 1 167 ? -8.644 -3.715 15.222 1.00 96.94 167 ILE A O 1
ATOM 1386 N N . SER A 1 168 ? -9.297 -5.084 16.868 1.00 95.75 168 SER A N 1
ATOM 1387 C CA . SER A 1 168 ? -8.174 -6.015 16.685 1.00 95.75 168 SER A CA 1
ATOM 1388 C C . SER A 1 168 ? -8.175 -6.635 15.282 1.00 95.75 168 SER A C 1
ATOM 1390 O O . SER A 1 168 ? -7.123 -6.729 14.647 1.00 95.75 168 SER A O 1
ATOM 1392 N N . THR A 1 169 ? -9.358 -6.982 14.767 1.00 97.25 169 THR A N 1
ATOM 1393 C CA . THR A 1 169 ? -9.548 -7.475 13.397 1.00 97.25 169 THR A CA 1
ATOM 1394 C C . THR A 1 169 ? -9.185 -6.407 12.372 1.00 97.25 169 THR A C 1
ATOM 1396 O O . THR A 1 169 ? -8.402 -6.680 11.469 1.00 97.25 169 THR A O 1
ATOM 1399 N N . LEU A 1 170 ? -9.651 -5.165 12.551 1.00 98.12 170 LEU A N 1
ATOM 1400 C CA . LEU A 1 170 ? -9.290 -4.050 11.672 1.00 98.12 170 LEU A CA 1
ATOM 1401 C C . LEU A 1 170 ? -7.772 -3.842 11.610 1.00 98.12 170 LEU A C 1
ATOM 1403 O O . LEU A 1 170 ? -7.219 -3.654 10.532 1.00 98.12 170 LEU A O 1
ATOM 1407 N N . ILE A 1 171 ? -7.077 -3.904 12.746 1.00 97.19 171 ILE A N 1
ATOM 1408 C CA . ILE A 1 171 ? -5.614 -3.769 12.794 1.00 97.19 171 ILE A CA 1
ATOM 1409 C C . ILE A 1 171 ? -4.933 -4.916 12.047 1.00 97.19 171 ILE A C 1
ATOM 1411 O O . ILE A 1 171 ? -3.972 -4.682 11.311 1.00 97.19 171 ILE A O 1
ATOM 1415 N N . SER A 1 172 ? -5.422 -6.146 12.218 1.00 97.06 172 SER A N 1
ATOM 1416 C CA . SER A 1 172 ? -4.944 -7.302 11.456 1.00 97.06 172 SER A CA 1
ATOM 1417 C C . SER A 1 172 ? -5.116 -7.075 9.953 1.00 97.06 172 SER A C 1
ATOM 1419 O O . SER A 1 172 ? -4.169 -7.253 9.191 1.00 97.06 172 SER A O 1
ATOM 1421 N N . GLU A 1 173 ? -6.269 -6.565 9.531 1.00 98.06 173 GLU A N 1
ATOM 1422 C CA . GLU A 1 173 ? -6.554 -6.285 8.124 1.00 98.06 173 GLU A CA 1
ATOM 1423 C C . GLU A 1 173 ? -5.750 -5.114 7.555 1.00 98.06 173 GLU A C 1
ATOM 1425 O O . GLU A 1 173 ? -5.252 -5.188 6.433 1.00 98.06 173 GLU A O 1
ATOM 1430 N N . LEU A 1 174 ? -5.511 -4.063 8.340 1.00 97.94 174 LEU A N 1
ATOM 1431 C CA . LEU A 1 174 ? -4.601 -2.983 7.954 1.00 97.94 174 LEU A CA 1
ATOM 1432 C C . LEU A 1 174 ? -3.171 -3.503 7.736 1.00 97.94 174 LEU A C 1
ATOM 1434 O O . LEU A 1 174 ? -2.466 -3.019 6.846 1.00 97.94 174 LEU A O 1
ATOM 1438 N N . ARG A 1 175 ? -2.738 -4.504 8.513 1.00 95.81 175 ARG A N 1
ATOM 1439 C CA . ARG A 1 175 ? -1.447 -5.173 8.304 1.00 95.81 175 ARG A CA 1
ATOM 1440 C C . ARG A 1 175 ? -1.459 -6.061 7.068 1.00 95.81 175 ARG A C 1
ATOM 1442 O O . ARG A 1 175 ? -0.554 -5.951 6.247 1.00 95.81 175 ARG A O 1
ATOM 1449 N N . ASN A 1 176 ? -2.481 -6.898 6.915 1.00 94.19 176 ASN A N 1
ATOM 1450 C CA . ASN A 1 176 ? -2.611 -7.827 5.791 1.00 94.19 176 ASN A CA 1
ATOM 1451 C C . ASN A 1 176 ? -2.710 -7.087 4.449 1.00 94.19 176 ASN A C 1
ATOM 1453 O O . ASN A 1 176 ? -2.075 -7.480 3.470 1.00 94.19 176 ASN A O 1
ATOM 1457 N N . GLY A 1 177 ? -3.425 -5.961 4.412 1.00 95.88 177 GLY A N 1
ATOM 1458 C CA . GLY A 1 177 ? -3.499 -5.086 3.243 1.00 95.88 177 GLY A CA 1
ATOM 1459 C C . GLY A 1 177 ? -2.224 -4.279 2.973 1.00 95.88 177 GLY A C 1
ATOM 1460 O O . GLY A 1 177 ? -2.090 -3.700 1.892 1.00 95.88 177 GLY A O 1
ATOM 1461 N N . GLY A 1 178 ? -1.285 -4.260 3.928 1.00 96.25 178 GLY A N 1
ATOM 1462 C CA . GLY A 1 178 ? -0.010 -3.544 3.879 1.00 96.25 178 GLY A CA 1
ATOM 1463 C C . GLY A 1 178 ? -0.129 -2.031 4.034 1.00 96.25 178 GLY A C 1
ATOM 1464 O O . GLY A 1 178 ? 0.685 -1.289 3.484 1.00 96.25 178 GLY A O 1
ATOM 1465 N N . PHE A 1 179 ? -1.152 -1.564 4.754 1.00 97.75 179 PHE A N 1
ATOM 1466 C CA . PHE A 1 179 ? -1.310 -0.163 5.152 1.00 97.75 179 PHE A CA 1
ATOM 1467 C C . PHE A 1 179 ? -0.349 0.200 6.286 1.00 97.75 179 PHE A C 1
ATOM 1469 O O . PHE A 1 179 ? 0.207 1.299 6.299 1.00 97.75 179 PHE A O 1
ATOM 1476 N N . ILE A 1 180 ? -0.143 -0.734 7.218 1.00 95.94 180 ILE A N 1
ATOM 1477 C CA . ILE A 1 180 ? 0.733 -0.578 8.379 1.00 95.94 180 ILE A CA 1
ATOM 1478 C C . ILE A 1 180 ? 1.582 -1.838 8.579 1.00 95.94 180 ILE A C 1
ATOM 1480 O O . ILE A 1 180 ? 1.099 -2.952 8.402 1.00 95.94 180 ILE A O 1
ATOM 1484 N N . ASN A 1 181 ? 2.824 -1.680 9.030 1.00 91.44 181 ASN A N 1
ATOM 1485 C CA . ASN A 1 181 ? 3.724 -2.791 9.336 1.00 91.44 181 ASN A CA 1
ATOM 1486 C C . ASN A 1 181 ? 4.186 -2.697 10.794 1.00 91.44 181 ASN A C 1
ATOM 1488 O O . ASN A 1 181 ? 4.504 -1.597 11.243 1.00 91.44 181 ASN A O 1
ATOM 1492 N N . PRO A 1 182 ? 4.280 -3.806 11.549 1.00 89.12 182 PRO A N 1
ATOM 1493 C CA . PRO A 1 182 ? 4.876 -3.769 12.880 1.00 89.12 182 PRO A CA 1
ATOM 1494 C C . PRO A 1 182 ? 6.300 -3.214 12.815 1.00 89.12 182 PRO A C 1
ATOM 1496 O O . PRO A 1 182 ? 7.146 -3.739 12.093 1.00 89.12 182 PRO A O 1
ATOM 1499 N N . PHE A 1 183 ? 6.576 -2.162 13.579 1.00 83.75 183 PHE A N 1
ATOM 1500 C CA . PHE A 1 183 ? 7.920 -1.603 13.673 1.00 83.75 183 PHE A CA 1
ATOM 1501 C C . PHE A 1 183 ? 8.720 -2.383 14.724 1.00 83.75 183 PHE A C 1
ATOM 1503 O O . PHE A 1 183 ? 8.245 -2.504 15.851 1.00 83.75 183 PHE A O 1
ATOM 1510 N N . SER A 1 184 ? 9.883 -2.956 14.392 1.00 66.12 184 SER A N 1
ATOM 1511 C CA . SER A 1 184 ? 10.576 -3.909 15.282 1.00 66.12 184 SER A CA 1
ATOM 1512 C C . SER A 1 184 ? 11.090 -3.277 16.585 1.00 66.12 184 SER A C 1
ATOM 1514 O O . SER A 1 184 ? 11.493 -2.115 16.643 1.00 66.12 184 SER A O 1
ATOM 1516 N N . THR A 1 185 ? 11.106 -4.075 17.653 1.00 55.78 185 THR A N 1
ATOM 1517 C CA . THR A 1 185 ? 11.465 -3.686 19.029 1.00 55.78 185 THR A CA 1
ATOM 1518 C C . THR A 1 185 ? 12.911 -3.218 19.215 1.00 55.78 185 THR A C 1
ATOM 1520 O O . THR A 1 185 ? 13.170 -2.443 20.135 1.00 55.78 185 THR A O 1
ATOM 1523 N N . VAL A 1 186 ? 13.843 -3.616 18.343 1.00 52.94 186 VAL A N 1
ATOM 1524 C CA . VAL A 1 186 ? 15.261 -3.216 18.435 1.00 52.94 186 VAL A CA 1
ATOM 1525 C C . VAL A 1 186 ? 15.457 -1.766 17.980 1.00 52.94 186 VAL A C 1
ATOM 1527 O O . VAL A 1 186 ? 16.068 -0.976 18.696 1.00 52.94 186 VAL A O 1
ATOM 1530 N N . ALA A 1 187 ? 14.853 -1.375 16.853 1.00 53.69 187 ALA A N 1
ATOM 1531 C CA . ALA A 1 187 ? 14.878 0.008 16.368 1.00 53.69 187 ALA A CA 1
ATOM 1532 C C . ALA A 1 187 ? 14.049 0.960 17.256 1.00 53.69 187 ALA A C 1
ATOM 1534 O O . ALA A 1 187 ? 14.344 2.154 17.344 1.00 53.69 187 ALA A O 1
ATOM 1535 N N . ARG A 1 188 ? 13.051 0.429 17.985 1.00 55.25 188 ARG A N 1
ATOM 1536 C CA . ARG A 1 188 ? 12.236 1.192 18.946 1.00 55.25 188 ARG A CA 1
ATOM 1537 C C . ARG A 1 188 ? 13.041 1.788 20.103 1.00 55.25 188 ARG A C 1
ATOM 1539 O O . ARG A 1 188 ? 12.686 2.875 20.546 1.00 55.25 188 ARG A O 1
ATOM 1546 N N . LYS A 1 189 ? 14.098 1.129 20.603 1.00 54.41 189 LYS A N 1
ATOM 1547 C CA . LYS A 1 189 ? 14.845 1.615 21.788 1.00 54.41 189 LYS A CA 1
ATOM 1548 C C . LYS A 1 189 ? 15.407 3.034 21.601 1.00 54.41 189 LYS A C 1
ATOM 1550 O O . LYS A 1 189 ? 15.438 3.798 22.559 1.00 54.41 189 LYS A O 1
ATOM 1555 N N . ASN A 1 190 ? 15.764 3.408 20.371 1.00 53.91 190 ASN A N 1
ATOM 1556 C CA . ASN A 1 190 ? 16.321 4.728 20.061 1.00 53.91 190 ASN A CA 1
ATOM 1557 C C . ASN A 1 190 ? 15.250 5.808 19.827 1.00 53.91 190 ASN A C 1
ATOM 1559 O O . ASN A 1 190 ? 15.479 6.972 20.144 1.00 53.91 190 ASN A O 1
ATOM 1563 N N . LEU A 1 191 ? 14.077 5.433 19.308 1.00 55.94 191 LEU A N 1
ATOM 1564 C CA . LEU A 1 191 ? 12.968 6.358 19.034 1.00 55.94 191 LEU A CA 1
ATOM 1565 C C . LEU A 1 191 ? 12.197 6.720 20.317 1.00 55.94 191 LEU A C 1
ATOM 1567 O O . LEU A 1 191 ? 11.808 7.867 20.519 1.00 55.94 191 LEU A O 1
ATOM 1571 N N . LYS A 1 192 ? 12.076 5.754 21.236 1.00 56.06 192 LYS A N 1
ATOM 1572 C CA . LYS A 1 192 ? 11.351 5.859 22.513 1.00 56.06 192 LYS A CA 1
ATOM 1573 C C . LYS A 1 192 ? 11.825 6.987 23.436 1.00 56.06 192 LYS A C 1
ATOM 1575 O O . LYS A 1 192 ? 11.016 7.524 24.181 1.00 56.06 192 LYS A O 1
ATOM 1580 N N . ARG A 1 193 ? 13.099 7.393 23.365 1.00 53.06 193 ARG A N 1
ATOM 1581 C CA . ARG A 1 193 ? 13.634 8.497 24.188 1.00 53.06 193 ARG A CA 1
ATOM 1582 C C . ARG A 1 193 ? 13.054 9.872 23.839 1.00 53.06 193 ARG A C 1
ATOM 1584 O O . ARG A 1 193 ? 13.245 10.797 24.617 1.00 53.06 193 ARG A O 1
ATOM 1591 N N . ARG A 1 194 ? 12.400 10.032 22.681 1.00 52.97 194 ARG A N 1
ATOM 1592 C CA . ARG A 1 194 ? 11.970 11.347 22.176 1.00 52.97 194 ARG A CA 1
ATOM 1593 C C . ARG A 1 194 ? 10.478 11.643 22.323 1.00 52.97 194 ARG A C 1
ATOM 1595 O O . ARG A 1 194 ? 10.115 12.806 22.214 1.00 52.97 194 ARG A O 1
ATOM 1602 N N . GLU A 1 195 ? 9.631 10.640 22.556 1.00 56.97 195 GLU A N 1
ATOM 1603 C CA . GLU A 1 195 ? 8.175 10.800 22.375 1.00 56.97 195 GLU A CA 1
ATOM 1604 C C . GLU A 1 195 ? 7.299 10.249 23.516 1.00 56.97 195 GLU A C 1
ATOM 1606 O O . GLU A 1 195 ? 6.101 10.060 23.331 1.00 56.97 195 GLU A O 1
ATOM 1611 N N . SER A 1 196 ? 7.866 10.004 24.705 1.00 56.31 196 SER A N 1
ATOM 1612 C CA . SER A 1 196 ? 7.100 9.667 25.925 1.00 56.31 196 SER A CA 1
ATOM 1613 C C . SER A 1 196 ? 6.112 8.495 25.766 1.00 56.31 196 SER A C 1
ATOM 1615 O O . SER A 1 196 ? 5.038 8.488 26.364 1.00 56.31 196 SER A O 1
ATOM 1617 N N . MET A 1 197 ? 6.452 7.502 24.939 1.00 57.59 197 MET A N 1
ATOM 1618 C CA . MET A 1 197 ? 5.608 6.322 24.728 1.00 57.59 197 MET A CA 1
ATOM 1619 C C . MET A 1 197 ? 5.741 5.335 25.892 1.00 57.59 197 MET A C 1
ATOM 1621 O O . MET A 1 197 ? 6.855 5.075 26.351 1.00 57.59 197 MET A O 1
ATOM 1625 N N . ALA A 1 198 ? 4.627 4.724 26.308 1.00 58.41 198 ALA A N 1
ATOM 1626 C CA . ALA A 1 198 ? 4.640 3.622 27.270 1.00 58.41 198 ALA A CA 1
ATOM 1627 C C . ALA A 1 198 ? 5.547 2.479 26.771 1.00 58.41 198 ALA A C 1
ATOM 1629 O O . ALA A 1 198 ? 5.530 2.126 25.587 1.00 58.41 198 ALA A O 1
ATOM 1630 N N . GLU A 1 199 ? 6.356 1.906 27.667 1.00 56.12 199 GLU A N 1
ATOM 1631 C CA . GLU A 1 199 ? 7.488 1.033 27.317 1.00 56.12 199 GLU A CA 1
ATOM 1632 C C . GLU A 1 199 ? 7.110 -0.218 26.498 1.00 56.12 199 GLU A C 1
ATOM 1634 O O . GLU A 1 199 ? 7.955 -0.733 25.754 1.00 56.12 199 GLU A O 1
ATOM 1639 N N . GLU A 1 200 ? 5.849 -0.653 26.536 1.00 68.19 200 GLU A N 1
ATOM 1640 C CA . GLU A 1 200 ? 5.375 -1.919 25.957 1.00 68.19 200 GLU A CA 1
ATOM 1641 C C . GLU A 1 200 ? 4.422 -1.774 24.761 1.00 68.19 200 GLU A C 1
ATOM 1643 O O . GLU A 1 200 ? 4.081 -2.765 24.112 1.00 68.19 200 GLU A O 1
ATOM 1648 N N . GLU A 1 201 ? 4.007 -0.556 24.406 1.00 80.19 201 GLU A N 1
ATOM 1649 C CA . GLU A 1 201 ? 2.953 -0.391 23.408 1.00 80.19 201 GLU A CA 1
ATOM 1650 C C . GLU A 1 201 ? 3.414 -0.771 21.978 1.00 80.19 201 GLU A C 1
ATOM 1652 O O . GLU A 1 201 ? 4.477 -0.328 21.513 1.00 80.19 201 GLU A O 1
ATOM 1657 N N . PRO A 1 202 ? 2.629 -1.575 21.225 1.00 87.75 202 PRO A N 1
ATOM 1658 C CA . PRO A 1 202 ? 2.904 -1.834 19.820 1.00 87.75 202 PRO A CA 1
ATOM 1659 C C . PRO A 1 202 ? 2.886 -0.554 18.980 1.00 87.75 202 PRO A C 1
ATOM 1661 O O . PRO A 1 202 ? 1.940 0.232 19.013 1.00 87.75 202 PRO A O 1
ATOM 1664 N N . VAL A 1 203 ? 3.931 -0.397 18.171 1.00 89.94 203 VAL A N 1
ATOM 1665 C CA . VAL A 1 203 ? 4.074 0.675 17.186 1.00 89.94 203 VAL A CA 1
ATOM 1666 C C . VAL A 1 203 ? 4.063 0.069 15.797 1.00 89.94 203 VAL A C 1
ATOM 1668 O O . VAL A 1 203 ? 4.722 -0.948 15.538 1.00 89.94 203 VAL A O 1
ATOM 1671 N N . TYR A 1 204 ? 3.362 0.743 14.898 1.00 93.12 204 TYR A N 1
ATOM 1672 C CA . TYR A 1 204 ? 3.302 0.410 13.492 1.00 93.12 204 TYR A CA 1
ATOM 1673 C C . TYR A 1 204 ? 3.897 1.536 12.660 1.00 93.12 204 TYR A C 1
ATOM 1675 O O . TYR A 1 204 ? 3.729 2.710 12.970 1.00 93.12 204 TYR A O 1
ATOM 1683 N N . GLU A 1 205 ? 4.584 1.169 11.589 1.00 93.38 205 GLU A N 1
ATOM 1684 C CA . GLU A 1 205 ? 5.040 2.099 10.571 1.00 93.38 205 GLU A CA 1
ATOM 1685 C C . GLU A 1 205 ? 4.068 2.065 9.389 1.00 93.38 205 GLU A C 1
ATOM 1687 O O . GLU A 1 205 ? 3.732 0.998 8.875 1.00 93.38 205 GLU A O 1
ATOM 1692 N N . LEU A 1 206 ? 3.636 3.239 8.955 1.00 95.81 206 LEU A N 1
ATOM 1693 C CA . LEU A 1 206 ? 2.741 3.455 7.831 1.00 95.81 206 LEU A CA 1
ATOM 1694 C C . LEU A 1 206 ? 3.418 3.084 6.498 1.00 95.81 206 LEU A C 1
ATOM 1696 O O . LEU A 1 206 ? 4.646 3.115 6.354 1.00 95.81 206 LEU A O 1
ATOM 1700 N N . ASN A 1 207 ? 2.624 2.737 5.487 1.00 96.69 207 ASN A N 1
ATOM 1701 C CA . ASN A 1 207 ? 3.137 2.529 4.136 1.00 96.69 207 ASN A CA 1
ATOM 1702 C C . ASN A 1 207 ? 3.487 3.872 3.468 1.00 96.69 207 ASN A C 1
ATOM 1704 O O . ASN A 1 207 ? 2.606 4.653 3.107 1.00 96.69 207 ASN A O 1
ATOM 1708 N N . LYS A 1 208 ? 4.789 4.123 3.289 1.00 94.25 208 LYS A N 1
ATOM 1709 C CA . LYS A 1 208 ? 5.323 5.392 2.771 1.00 94.25 208 LYS A CA 1
ATOM 1710 C C . LYS A 1 208 ? 4.795 5.730 1.379 1.00 94.25 208 LYS A C 1
ATOM 1712 O O . LYS A 1 208 ? 4.343 6.851 1.174 1.00 94.25 208 LYS A O 1
ATOM 1717 N N . ALA A 1 209 ? 4.816 4.780 0.442 1.00 96.50 209 ALA A N 1
ATOM 1718 C CA . ALA A 1 209 ? 4.304 5.005 -0.909 1.00 96.50 209 ALA A CA 1
ATOM 1719 C C . ALA A 1 209 ? 2.806 5.285 -0.915 1.00 96.50 209 ALA A C 1
ATOM 1721 O O . ALA A 1 209 ? 2.343 6.162 -1.640 1.00 96.50 209 ALA A O 1
ATOM 1722 N N . LEU A 1 210 ? 2.031 4.549 -0.117 1.00 97.62 210 LEU A N 1
ATOM 1723 C CA . LEU A 1 210 ? 0.585 4.724 -0.093 1.00 97.62 210 LEU A CA 1
ATOM 1724 C C . LEU A 1 210 ? 0.197 6.137 0.363 1.00 97.62 210 LEU A C 1
ATOM 1726 O O . LEU A 1 210 ? -0.639 6.780 -0.269 1.00 97.62 210 LEU A O 1
ATOM 1730 N N . PHE A 1 211 ? 0.824 6.624 1.434 1.00 96.69 211 PHE A N 1
ATOM 1731 C CA . PHE A 1 211 ? 0.450 7.880 2.089 1.00 96.69 211 PHE A CA 1
ATOM 1732 C C . PHE A 1 211 ? 1.300 9.086 1.672 1.00 96.69 211 PHE A C 1
ATOM 1734 O O . PHE A 1 211 ? 1.223 10.139 2.296 1.00 96.69 211 PHE A O 1
ATOM 1741 N N . ILE A 1 212 ? 2.074 8.969 0.595 1.00 93.50 212 ILE A N 1
ATOM 1742 C CA . ILE A 1 212 ? 3.037 9.985 0.147 1.00 93.50 212 ILE A CA 1
ATOM 1743 C C . ILE A 1 212 ? 2.424 11.370 -0.132 1.00 93.50 212 ILE A C 1
ATOM 1745 O O . ILE A 1 212 ? 3.067 12.393 0.088 1.00 93.50 212 ILE A O 1
ATOM 1749 N N . ASN A 1 213 ? 1.161 11.412 -0.567 1.00 89.88 213 ASN A N 1
ATOM 1750 C CA . ASN A 1 213 ? 0.424 12.649 -0.849 1.00 89.88 213 ASN A CA 1
ATOM 1751 C C . ASN A 1 213 ? -0.309 13.226 0.365 1.00 89.88 213 ASN A C 1
ATOM 1753 O O . ASN A 1 213 ? -0.953 14.271 0.248 1.00 89.88 213 ASN A O 1
ATOM 1757 N N . TYR A 1 214 ? -0.267 12.553 1.514 1.00 89.50 214 TYR A N 1
ATOM 1758 C CA . TYR A 1 214 ? -0.951 13.040 2.696 1.00 89.50 214 TYR A CA 1
ATOM 1759 C C . TYR A 1 214 ? -0.230 14.274 3.256 1.00 89.50 214 TYR A C 1
ATOM 1761 O O . TYR A 1 214 ? 0.914 14.207 3.710 1.00 89.50 214 TYR A O 1
ATOM 1769 N N . LYS A 1 215 ? -0.924 15.413 3.223 1.00 82.38 215 LYS A N 1
ATOM 1770 C CA . LYS A 1 215 ? -0.511 16.665 3.860 1.00 82.38 215 LYS A CA 1
ATOM 1771 C C . LYS A 1 215 ? -1.354 16.853 5.122 1.00 82.38 215 LYS A C 1
ATOM 1773 O O . LYS A 1 215 ? -2.562 16.627 5.073 1.00 82.38 215 LYS A O 1
ATOM 1778 N N . ARG A 1 216 ? -0.694 17.197 6.230 1.00 66.12 216 ARG A N 1
ATOM 1779 C CA . ARG A 1 216 ? -1.361 17.567 7.486 1.00 66.12 216 ARG A CA 1
ATOM 1780 C C . ARG A 1 216 ? -1.978 18.945 7.385 1.00 66.12 216 ARG A C 1
ATOM 1782 O O . ARG A 1 216 ? -1.363 19.778 6.682 1.00 66.12 216 ARG A O 1
#

Secondary structure (DSSP, 8-state):
----HHHHHHHHHHHHT--HHHHHHHHHHHHT--SEEEHHHHHHHSPS--HHHHHHHHHHHHHHHHHHTS-EESS--SS-S----GGG-EEE--HHHHHHHHHHHHHS---HHHHHHHHHHHTT-TTTTTHHHHHHHHHHH-BTTTEEEHHHHHHHHHHTT--GGGHHHHHHHHHHTTSEEEPPHHHHHHHGGGS---TT--EEEE-TTTTTT---

Sequence (216 aa):
MSRNKHELIQKLSLLLNEDRKTTRIIFKTLSLGKRKVSFKDIYSLALPSNTQKKKNLIKDAILAMCWWRILLPKNSFPHNSCYKSEVDEVYEIPACINYAFKNFYVHGTWDYKFAVFKYFEEIGEPHKNLIPKIVEDILREAYGKSFISLSAIRKACKKNGYPEDKISTLISELRNGGFINPFSTVARKNLKRRESMAEEEPVYELNKALFINYKR

pLDDT: mean 86.88, std 16.44, range [32.5, 98.5]